Protein AF-A0A8J2L2I9-F1 (afdb_monomer_lite)

pLDDT: mean 80.07, std 13.27, range [41.03, 97.25]

Secondary structure (DSSP, 8-state):
-EESSSSSHHHHH-PEEHHHHHHHHHHHHHSPPPTTS-SEEEEEEEEEE-TT-TT--SPEEEEEEEE-TTT--HHHHHHIIIIIIT---GGGSPPP-PPP--HHHHHHHHHHHHHHHHHHHHHHHHH-S---TT--S-TTTS-SS-----PPPPPHHHHHHHHHHHT--HHHHHHHHHHHHHHHHHHHTTPPPPS-------PPP--

Radius of gyration: 22.29 Å; chains: 1; bounding box: 56×46×54 Å

Structure (mmCIF, N/CA/C/O backbone):
data_AF-A0A8J2L2I9-F1
#
_entry.id   AF-A0A8J2L2I9-F1
#
loop_
_atom_site.group_PDB
_atom_site.id
_atom_site.type_symbol
_atom_site.label_atom_id
_atom_site.label_alt_id
_atom_site.label_comp_id
_atom_site.label_asym_id
_atom_site.label_entity_id
_atom_site.label_seq_id
_atom_site.pdbx_PDB_ins_code
_atom_site.Cartn_x
_atom_site.Cartn_y
_atom_site.Cartn_z
_atom_site.occupancy
_atom_site.B_iso_or_equiv
_atom_site.auth_seq_id
_atom_site.auth_comp_id
_atom_site.auth_asym_id
_atom_site.auth_atom_id
_atom_site.pdbx_PDB_model_num
ATOM 1 N N . MET A 1 1 ? 0.367 6.852 22.523 1.00 44.09 1 MET A N 1
ATOM 2 C CA . MET A 1 1 ? -0.975 6.378 22.124 1.00 44.09 1 MET A CA 1
ATOM 3 C C . MET A 1 1 ? -1.897 7.588 22.110 1.00 44.09 1 MET A C 1
ATOM 5 O O . MET A 1 1 ? -1.803 8.380 23.037 1.00 44.09 1 MET A O 1
ATOM 9 N N . ARG A 1 2 ? -2.666 7.823 21.042 1.00 52.09 2 ARG A N 1
ATOM 10 C CA . ARG A 1 2 ? -3.669 8.901 21.009 1.00 52.09 2 ARG A CA 1
ATOM 11 C C . ARG A 1 2 ? -5.041 8.251 21.003 1.00 52.09 2 ARG A C 1
ATOM 13 O O . ARG A 1 2 ? -5.273 7.370 20.181 1.00 52.09 2 ARG A O 1
ATOM 20 N N . TYR A 1 3 ? -5.911 8.678 21.906 1.00 54.50 3 TYR A N 1
ATOM 21 C CA . TYR A 1 3 ? -7.307 8.266 21.906 1.00 54.50 3 TYR A CA 1
ATOM 22 C C . TYR A 1 3 ? -8.070 9.118 20.892 1.00 54.50 3 TYR A C 1
ATOM 24 O O . TYR A 1 3 ? -7.799 10.311 20.745 1.00 54.50 3 TYR A O 1
ATOM 32 N N . TYR A 1 4 ? -8.953 8.481 20.120 1.00 58.12 4 TYR A N 1
ATOM 33 C CA . TYR A 1 4 ? -9.814 9.195 19.175 1.00 58.12 4 TYR A CA 1
ATOM 34 C C . TYR A 1 4 ? -10.885 10.019 19.906 1.00 58.12 4 TYR A C 1
ATOM 36 O O . TYR A 1 4 ? -11.326 11.050 19.405 1.00 58.12 4 TYR A O 1
ATOM 44 N N . PHE A 1 5 ? -11.273 9.566 21.095 1.00 58.53 5 PHE A N 1
ATOM 45 C CA . PHE A 1 5 ? -12.283 10.186 21.939 1.00 58.53 5 PHE A CA 1
ATOM 46 C C . PHE A 1 5 ? -11.634 11.232 22.847 1.00 58.53 5 PHE A C 1
ATOM 48 O O . PHE A 1 5 ? -10.516 11.040 23.330 1.00 58.53 5 PHE A O 1
ATOM 55 N N . GLN A 1 6 ? -12.307 12.374 22.999 1.00 57.16 6 GLN A N 1
ATOM 56 C CA . GLN A 1 6 ? -11.810 13.521 23.765 1.00 57.16 6 GLN A CA 1
ATOM 57 C C . GLN A 1 6 ? -12.071 13.385 25.274 1.00 57.16 6 GLN A C 1
ATOM 59 O O . GLN A 1 6 ? -11.432 14.093 26.049 1.00 57.16 6 GLN A O 1
ATOM 64 N N . SER A 1 7 ? -12.949 12.466 25.686 1.00 57.00 7 SER A N 1
ATOM 65 C CA . SER A 1 7 ? -13.261 12.137 27.080 1.00 57.00 7 SER A CA 1
ATOM 66 C C . SER A 1 7 ? -13.130 10.625 27.325 1.00 57.00 7 SER A C 1
ATOM 68 O O . SER A 1 7 ? -13.290 9.820 26.405 1.00 57.00 7 SER A O 1
ATOM 70 N N . GLU A 1 8 ? -12.821 10.234 28.565 1.00 57.69 8 GLU A N 1
ATOM 71 C CA . GLU A 1 8 ? -12.783 8.822 28.984 1.00 57.69 8 GLU A CA 1
ATOM 72 C C . GLU A 1 8 ? -14.182 8.188 29.003 1.00 57.69 8 GLU A C 1
ATOM 74 O O . GLU A 1 8 ? -14.321 7.010 28.696 1.00 57.69 8 GLU A O 1
ATOM 79 N N . THR A 1 9 ? -15.230 8.972 29.268 1.00 57.75 9 THR A N 1
ATOM 80 C CA . THR A 1 9 ? -16.627 8.508 29.260 1.00 57.75 9 THR A CA 1
ATOM 81 C C . THR A 1 9 ? -17.131 8.153 27.860 1.00 57.75 9 THR A C 1
ATOM 83 O O . THR A 1 9 ? -17.830 7.158 27.697 1.00 57.75 9 THR A O 1
ATOM 86 N N . ASP A 1 10 ? -16.710 8.883 26.822 1.00 62.16 10 ASP A N 1
ATOM 87 C CA . ASP A 1 10 ? -17.066 8.555 25.433 1.00 62.16 10 ASP A CA 1
ATOM 88 C C . ASP A 1 10 ? -16.438 7.231 24.966 1.00 62.16 10 ASP A C 1
ATOM 90 O O . ASP A 1 10 ? -16.890 6.638 23.988 1.00 62.16 10 ASP A O 1
ATOM 94 N N . PHE A 1 11 ? -15.372 6.772 25.624 1.00 63.72 11 PHE A N 1
ATOM 95 C CA . PHE A 1 11 ? -14.595 5.612 25.198 1.00 63.72 11 PHE A CA 1
ATOM 96 C C . PHE A 1 11 ? -15.306 4.280 25.465 1.00 63.72 11 PHE A C 1
ATOM 98 O O . PHE A 1 11 ? -15.189 3.354 24.661 1.00 63.72 11 PHE A O 1
ATOM 105 N N . GLU A 1 12 ? -16.037 4.172 26.576 1.00 66.50 12 GLU A N 1
ATOM 106 C CA . GLU A 1 12 ? -16.699 2.925 26.978 1.00 66.50 12 GLU A CA 1
ATOM 107 C C . GLU A 1 12 ? -18.083 2.757 26.344 1.00 66.50 12 GLU A C 1
ATOM 109 O O . GLU A 1 12 ? -18.478 1.634 26.031 1.00 66.50 12 GLU A O 1
ATOM 114 N N . GLU A 1 13 ? -18.795 3.855 26.085 1.00 73.56 13 GLU A N 1
ATOM 115 C CA . GLU A 1 13 ? -20.187 3.803 25.622 1.00 73.56 13 GLU A CA 1
ATOM 116 C C . GLU A 1 13 ? -20.336 3.962 24.105 1.00 73.56 13 GLU A C 1
ATOM 118 O O . GLU A 1 13 ? -21.285 3.441 23.510 1.00 73.56 13 GLU A O 1
ATOM 123 N N . LYS A 1 14 ? -19.406 4.659 23.437 1.00 82.50 14 LYS A N 1
ATOM 124 C CA . LYS A 1 14 ? -19.571 4.959 22.015 1.00 82.50 14 LYS A CA 1
ATOM 125 C C . LYS A 1 14 ? -19.301 3.737 21.144 1.00 82.50 14 LYS A C 1
ATOM 127 O O . LYS A 1 14 ? -18.165 3.295 20.975 1.00 82.50 14 LYS A O 1
ATOM 132 N N . GLN A 1 15 ? -20.355 3.261 20.493 1.00 85.69 15 GLN A N 1
ATOM 133 C CA . GLN A 1 15 ? -20.241 2.283 19.420 1.00 85.69 15 GLN A CA 1
ATOM 134 C C . GLN A 1 15 ? -19.776 2.970 18.138 1.00 85.69 15 GLN A C 1
ATOM 136 O O . GLN A 1 15 ? -20.352 3.973 17.720 1.00 85.69 15 GLN A O 1
ATOM 141 N N . THR A 1 16 ? -18.731 2.426 17.514 1.00 87.38 16 THR A N 1
ATOM 142 C CA . THR A 1 16 ? -18.234 2.927 16.227 1.00 87.38 16 THR A CA 1
ATOM 143 C C . THR A 1 16 ? -18.766 2.052 15.103 1.00 87.38 16 THR A C 1
ATOM 145 O O . THR A 1 16 ? -18.517 0.844 15.076 1.00 87.38 16 THR A O 1
ATOM 148 N N . THR A 1 17 ? -19.475 2.657 14.153 1.00 89.25 17 THR A N 1
ATOM 149 C CA . THR A 1 17 ? -20.004 1.933 12.986 1.00 89.25 17 THR A CA 1
ATOM 150 C C . THR A 1 17 ? -18.956 1.792 11.878 1.00 89.25 17 THR A C 1
ATOM 152 O O . THR A 1 17 ? -17.931 2.477 11.857 1.00 89.25 17 THR A O 1
ATOM 155 N N . GLU A 1 18 ? -19.214 0.916 10.907 1.00 87.62 18 GLU A N 1
ATOM 156 C CA . GLU A 1 18 ? -18.358 0.760 9.723 1.00 87.62 18 GLU A CA 1
ATOM 157 C C . GLU A 1 18 ? -18.199 2.052 8.914 1.00 87.62 18 GLU A C 1
ATOM 159 O O . GLU A 1 18 ? -17.104 2.349 8.431 1.00 87.62 18 GLU A O 1
ATOM 164 N N . GLU A 1 19 ? -19.255 2.856 8.806 1.00 87.00 19 GLU A N 1
ATOM 165 C CA . GLU A 1 19 ? -19.196 4.116 8.068 1.00 87.00 19 GLU A CA 1
ATOM 166 C C . GLU A 1 19 ? -18.357 5.164 8.810 1.00 87.00 19 GLU A C 1
ATOM 168 O O . GLU A 1 19 ? -17.511 5.832 8.213 1.00 87.00 19 GLU A O 1
ATOM 173 N N . GLU A 1 20 ? -18.491 5.245 10.135 1.00 88.88 20 GLU A N 1
ATOM 174 C CA . GLU A 1 20 ? -17.630 6.098 10.955 1.00 88.88 20 GLU A CA 1
ATOM 175 C C . GLU A 1 20 ? -16.164 5.665 10.878 1.00 88.88 20 GLU A C 1
ATOM 177 O O . GLU A 1 20 ? -15.277 6.505 10.707 1.00 88.88 20 GLU A O 1
ATOM 182 N N . LEU A 1 21 ? -15.894 4.357 10.928 1.00 89.56 21 LEU A N 1
ATOM 183 C CA . LEU A 1 21 ? -14.545 3.821 10.779 1.00 89.56 21 LEU A CA 1
ATOM 184 C C . LEU A 1 21 ? -13.927 4.232 9.433 1.00 89.56 21 LEU A C 1
ATOM 186 O O . LEU A 1 21 ? -12.771 4.662 9.385 1.00 89.56 21 LEU A O 1
ATOM 190 N N . ARG A 1 22 ? -14.695 4.164 8.339 1.00 88.88 22 ARG A N 1
ATOM 191 C CA . ARG A 1 22 ? -14.257 4.619 7.008 1.00 88.88 22 ARG A CA 1
ATOM 192 C C . ARG A 1 22 ? -13.950 6.111 6.983 1.00 88.88 22 ARG A C 1
ATOM 194 O O . ARG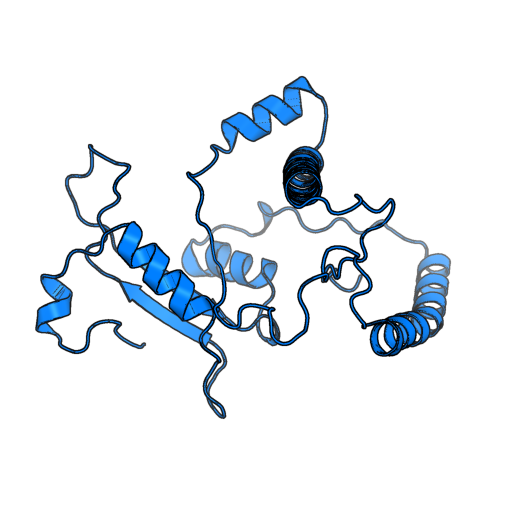 A 1 22 ? -12.935 6.517 6.412 1.00 88.88 22 ARG A O 1
ATOM 201 N N . GLN A 1 23 ? -14.764 6.934 7.641 1.00 88.69 23 GLN A N 1
ATOM 202 C CA . GLN A 1 23 ? -14.494 8.367 7.765 1.00 88.69 23 GLN A CA 1
ATOM 203 C C . GLN A 1 23 ? -13.223 8.647 8.575 1.00 88.69 23 GLN A C 1
ATOM 205 O O . GLN A 1 23 ? -12.434 9.517 8.193 1.00 88.69 23 GLN A O 1
ATOM 210 N N . ILE A 1 24 ? -12.985 7.900 9.658 1.00 90.19 24 ILE A N 1
ATOM 211 C CA . ILE A 1 24 ? -11.751 7.986 10.450 1.00 90.19 24 ILE A CA 1
ATOM 212 C C . ILE A 1 24 ? -10.546 7.640 9.576 1.00 90.19 24 ILE A C 1
ATOM 214 O O . ILE A 1 24 ? -9.595 8.418 9.512 1.00 90.19 24 ILE A O 1
ATOM 218 N N . LEU A 1 25 ? -10.602 6.522 8.850 1.00 90.25 25 LEU A N 1
ATOM 219 C CA . LEU A 1 25 ? -9.539 6.102 7.937 1.00 90.25 25 LEU A CA 1
ATOM 220 C C . LEU A 1 25 ? -9.269 7.151 6.854 1.00 90.25 25 LEU A C 1
ATOM 222 O O . LEU A 1 25 ? -8.111 7.484 6.610 1.00 90.25 25 LEU A O 1
ATOM 226 N N . LYS A 1 26 ? -10.319 7.731 6.257 1.00 87.75 26 LYS A N 1
ATOM 227 C CA . LYS A 1 26 ? -10.199 8.799 5.252 1.00 87.75 26 LYS A CA 1
ATOM 228 C C . LYS A 1 26 ? -9.496 10.036 5.821 1.00 87.75 26 LYS A C 1
ATOM 230 O O . LYS A 1 26 ? -8.578 10.563 5.195 1.00 87.75 26 LYS A O 1
ATOM 235 N N . LYS A 1 27 ? -9.874 10.470 7.030 1.00 88.44 27 LYS A N 1
ATOM 236 C CA . LYS A 1 27 ? -9.228 11.597 7.727 1.00 88.44 27 LYS A CA 1
ATOM 237 C C . LYS A 1 27 ? -7.767 11.295 8.066 1.00 88.44 27 LYS A C 1
ATOM 239 O O . LYS A 1 27 ? -6.906 12.151 7.878 1.00 88.44 27 LYS A O 1
ATOM 244 N N . LEU A 1 28 ? -7.477 10.086 8.550 1.00 88.88 28 LEU A N 1
ATOM 245 C CA . LEU A 1 28 ? -6.118 9.669 8.896 1.00 88.88 28 LEU A CA 1
ATOM 246 C C . LEU A 1 28 ? -5.217 9.573 7.668 1.00 88.88 28 LEU A C 1
ATOM 248 O O . LEU A 1 28 ? -4.086 10.037 7.732 1.00 88.88 28 LEU A O 1
ATOM 252 N N . ALA A 1 29 ? -5.700 9.023 6.554 1.00 85.69 29 ALA A N 1
ATOM 253 C CA . ALA A 1 29 ? -4.919 8.902 5.324 1.00 85.69 29 ALA A CA 1
ATOM 254 C C . ALA A 1 29 ? -4.409 10.266 4.824 1.00 85.69 29 ALA A C 1
ATOM 256 O O . ALA A 1 29 ? -3.252 10.373 4.425 1.00 85.69 29 ALA A O 1
ATOM 257 N N . TRP A 1 30 ? -5.237 11.311 4.930 1.00 84.25 30 TRP A N 1
ATOM 258 C CA . TRP A 1 30 ? -4.904 12.668 4.485 1.00 84.25 30 TRP A CA 1
ATOM 259 C C . TRP A 1 30 ? -4.057 13.484 5.474 1.00 84.25 30 TRP A C 1
ATOM 261 O O . TRP A 1 30 ? -3.318 14.389 5.095 1.00 84.25 30 TRP A O 1
ATOM 271 N N . LYS A 1 31 ? -4.168 13.204 6.772 1.00 86.69 31 LYS A N 1
ATOM 272 C CA . LYS A 1 31 ? -3.567 14.029 7.828 1.00 86.69 31 LYS A CA 1
ATOM 273 C C . LYS A 1 31 ? -2.040 13.969 7.796 1.00 86.69 31 LYS A C 1
ATOM 275 O O . LYS A 1 31 ? -1.485 12.944 8.152 1.00 86.69 31 LYS A O 1
ATOM 280 N N . ASN A 1 32 ? -1.317 15.044 7.515 1.00 87.94 32 ASN A N 1
ATOM 281 C CA . ASN A 1 32 ? 0.153 15.005 7.581 1.00 87.94 32 ASN A CA 1
ATOM 282 C C . ASN A 1 32 ? 0.693 14.619 8.972 1.00 87.94 32 ASN A C 1
ATOM 284 O O . ASN A 1 32 ? 0.096 14.938 10.007 1.00 87.94 32 ASN A O 1
ATOM 288 N N . PHE A 1 33 ? 1.843 13.939 9.003 1.00 88.62 33 PHE A N 1
ATOM 289 C CA . PHE A 1 33 ? 2.545 13.707 10.261 1.00 88.62 33 PHE A CA 1
ATOM 290 C C . PHE A 1 33 ? 3.063 15.045 10.809 1.00 88.62 33 PHE A C 1
ATOM 292 O O . PHE A 1 33 ? 3.629 15.836 10.051 1.00 88.62 33 PHE A O 1
ATOM 299 N N . PRO A 1 34 ? 2.866 15.332 12.107 1.00 88.44 34 PRO A N 1
ATOM 300 C CA . PRO A 1 34 ? 3.334 16.578 12.695 1.00 88.44 34 PRO A CA 1
ATOM 301 C C . PRO A 1 34 ? 4.864 16.685 12.605 1.00 88.44 34 PRO A C 1
ATOM 303 O O . PRO A 1 34 ? 5.557 15.690 12.848 1.00 88.44 34 PRO A O 1
ATOM 306 N N . PRO A 1 35 ? 5.409 17.879 12.305 1.00 88.25 35 PRO A N 1
ATOM 307 C CA . PRO A 1 35 ? 6.850 18.074 12.257 1.00 88.25 35 PRO A CA 1
ATOM 308 C C . PRO A 1 35 ? 7.472 17.785 13.629 1.00 88.25 35 PRO A C 1
ATOM 310 O O . PRO A 1 35 ? 6.847 18.008 14.668 1.00 88.25 35 PRO A O 1
ATOM 313 N N . LYS A 1 36 ? 8.722 17.304 13.631 1.00 89.88 36 LYS A N 1
ATOM 314 C CA . LYS A 1 36 ? 9.498 16.982 14.848 1.00 89.88 36 LYS A CA 1
ATOM 315 C C . LYS A 1 36 ? 8.881 15.888 15.735 1.00 89.88 36 LYS A C 1
ATOM 317 O O . LYS A 1 36 ? 9.181 15.815 16.924 1.00 89.88 36 LYS A O 1
ATOM 322 N N . ARG A 1 37 ? 8.026 15.026 15.182 1.00 89.19 37 ARG A N 1
ATOM 323 C CA . ARG A 1 37 ? 7.538 13.813 15.852 1.00 89.19 37 ARG A CA 1
ATOM 324 C C . ARG A 1 37 ? 7.834 12.586 15.010 1.00 89.19 37 ARG A C 1
ATOM 326 O O . ARG A 1 37 ? 8.023 12.685 13.800 1.00 89.19 37 ARG A O 1
ATOM 333 N N . SER A 1 38 ? 7.864 11.428 15.660 1.00 89.62 38 SER A N 1
ATOM 334 C CA . SER A 1 38 ? 8.023 10.160 14.960 1.00 89.62 38 SER A CA 1
ATOM 335 C C . SER A 1 38 ? 6.874 9.968 13.959 1.00 89.62 38 SER A C 1
ATOM 337 O O . SER A 1 38 ? 5.718 10.213 14.315 1.00 89.62 38 SER A O 1
ATOM 339 N N . PRO A 1 39 ? 7.161 9.553 12.713 1.00 91.75 39 PRO A N 1
ATOM 340 C CA . PRO A 1 39 ? 6.178 9.520 11.636 1.00 91.75 39 PRO A CA 1
ATOM 341 C C . PRO A 1 39 ? 5.357 8.218 11.676 1.00 91.75 39 PRO A C 1
ATOM 343 O O . PRO A 1 39 ? 5.276 7.468 10.701 1.00 91.75 39 PRO A O 1
ATOM 346 N N . TRP A 1 40 ? 4.794 7.927 12.850 1.00 91.38 40 TRP A N 1
ATOM 347 C CA . TRP A 1 40 ? 3.936 6.779 13.108 1.00 91.38 40 TRP A CA 1
ATOM 348 C C . TRP A 1 40 ? 2.905 7.089 14.195 1.00 91.38 40 TRP A C 1
ATOM 350 O O . TRP A 1 40 ? 3.167 7.860 15.117 1.00 91.38 40 TRP A O 1
ATOM 360 N N . GLU A 1 41 ? 1.714 6.502 14.090 1.00 91.62 41 GLU A N 1
ATOM 361 C CA . GLU A 1 41 ? 0.668 6.603 15.109 1.00 91.62 41 GLU A CA 1
ATOM 362 C C . GLU A 1 41 ? -0.150 5.303 15.211 1.00 91.62 41 GLU A C 1
ATOM 364 O O . GLU A 1 41 ? -0.382 4.611 14.218 1.00 91.62 41 GLU A O 1
ATOM 369 N N . PHE A 1 42 ? -0.579 4.983 16.436 1.00 90.44 42 PHE A N 1
ATOM 370 C CA . PHE A 1 42 ? -1.580 3.953 16.720 1.00 90.44 42 PHE A CA 1
ATOM 371 C C . PHE A 1 42 ? -2.860 4.634 17.177 1.00 90.44 42 PHE A C 1
ATOM 373 O O . PHE A 1 42 ? -2.820 5.468 18.091 1.00 90.44 42 PHE A O 1
ATOM 380 N N . LEU A 1 43 ? -3.971 4.243 16.563 1.00 90.62 43 LEU A N 1
ATOM 381 C CA . LEU A 1 43 ? -5.309 4.608 16.990 1.00 90.62 43 LEU A CA 1
ATOM 382 C C . LEU A 1 43 ? -6.041 3.339 17.412 1.00 90.62 43 LEU A C 1
ATOM 384 O O . LEU A 1 43 ? -6.178 2.408 16.621 1.00 90.62 43 LEU A O 1
ATOM 388 N N . TYR A 1 44 ? -6.495 3.311 18.657 1.00 89.75 44 TYR A N 1
ATOM 389 C CA . TYR A 1 44 ? -7.323 2.235 19.180 1.00 89.75 44 TYR A CA 1
ATOM 390 C C . TYR A 1 44 ? -8.774 2.707 19.234 1.00 89.75 44 TYR A C 1
ATOM 392 O O . TYR A 1 44 ? -9.057 3.783 19.766 1.00 89.75 44 TYR A O 1
ATOM 400 N N . ILE A 1 45 ? -9.664 1.912 18.652 1.00 89.62 45 ILE A N 1
ATOM 401 C CA . ILE A 1 45 ? -11.100 2.152 18.583 1.00 89.62 45 ILE A CA 1
ATOM 402 C C . ILE A 1 45 ? -11.777 0.948 19.254 1.00 89.62 45 ILE A C 1
ATOM 404 O O . ILE A 1 45 ? -11.790 -0.135 18.662 1.00 89.62 45 ILE A O 1
ATOM 408 N N . PRO A 1 46 ? -12.281 1.086 20.489 1.00 87.88 46 PRO A N 1
ATOM 409 C CA . PRO A 1 46 ? -13.107 0.062 21.112 1.00 87.88 46 PRO A CA 1
ATOM 410 C C . PRO A 1 46 ? -14.491 0.016 20.448 1.00 87.88 46 PRO A C 1
ATOM 412 O O . PRO A 1 46 ? -14.859 0.903 19.678 1.00 87.88 46 PRO A O 1
ATOM 415 N N . ASN A 1 47 ? -15.271 -1.009 20.783 1.00 87.69 47 ASN A N 1
ATOM 416 C CA . ASN A 1 47 ? -16.711 -1.043 20.520 1.00 87.69 47 ASN A CA 1
ATOM 417 C C . ASN A 1 47 ? -17.125 -0.870 19.049 1.00 87.69 47 ASN A C 1
ATOM 419 O O . ASN A 1 47 ? -18.144 -0.261 18.727 1.00 87.69 47 ASN A O 1
ATOM 423 N N . TYR A 1 48 ? -16.333 -1.426 18.138 1.00 88.88 48 TYR A N 1
ATOM 424 C CA . TYR A 1 48 ? -16.645 -1.500 16.720 1.00 88.88 48 TYR A CA 1
ATOM 425 C C . TYR A 1 48 ? -17.743 -2.528 16.438 1.00 88.88 48 TYR A C 1
ATOM 427 O O . TYR A 1 48 ? -17.628 -3.700 16.816 1.00 88.88 48 TYR A O 1
ATOM 435 N N . VAL A 1 49 ? -18.760 -2.088 15.698 1.00 86.56 49 VAL A N 1
ATOM 436 C CA . VAL A 1 49 ? -19.878 -2.912 15.230 1.00 86.56 49 VAL A CA 1
ATOM 437 C C . VAL A 1 49 ? -19.844 -2.955 13.703 1.00 86.56 49 VAL A C 1
ATOM 439 O O . VAL A 1 49 ? -19.961 -1.928 13.029 1.00 86.56 49 VAL A O 1
ATOM 442 N N . SER A 1 50 ? -19.652 -4.150 13.138 1.00 81.62 50 SER A N 1
ATOM 443 C CA . SER A 1 50 ? -19.661 -4.330 11.684 1.00 81.62 50 SER A CA 1
ATOM 444 C C . SER A 1 50 ? -21.088 -4.454 11.168 1.00 81.62 50 SER A C 1
ATOM 446 O O . SER A 1 50 ? -21.871 -5.237 11.692 1.00 81.62 50 SER A O 1
ATOM 448 N N . SER A 1 51 ? -21.392 -3.745 10.079 1.00 74.44 51 SER A N 1
ATOM 449 C CA . SER A 1 51 ? -22.700 -3.816 9.417 1.00 74.44 51 SER A CA 1
ATOM 450 C C . SER A 1 51 ? -22.972 -5.156 8.717 1.00 74.44 51 SER A C 1
ATOM 452 O O . SER A 1 51 ? -24.108 -5.454 8.370 1.00 74.44 51 SER A O 1
ATOM 454 N N . SER A 1 52 ? -21.924 -5.952 8.485 1.00 68.00 52 SER A N 1
ATOM 455 C CA . SER A 1 52 ? -21.967 -7.164 7.654 1.00 68.00 52 SER A CA 1
ATOM 456 C C . SER A 1 52 ? -22.092 -8.479 8.426 1.00 68.00 52 SER A C 1
ATOM 458 O O . SER A 1 52 ? -22.267 -9.525 7.809 1.00 68.00 52 SER A O 1
ATOM 460 N N . ASP A 1 53 ? -21.998 -8.434 9.755 1.00 67.62 53 ASP A N 1
ATOM 461 C CA . ASP A 1 53 ? -22.042 -9.607 10.629 1.00 67.62 53 ASP A CA 1
ATOM 462 C C . ASP A 1 53 ? -23.277 -9.513 11.540 1.00 67.62 53 ASP A C 1
ATOM 464 O O . ASP A 1 53 ? -23.181 -9.124 12.703 1.00 67.62 53 ASP A O 1
ATOM 468 N N . GLU A 1 54 ? -24.450 -9.894 11.022 1.00 58.69 54 GLU A N 1
ATOM 469 C CA . GLU A 1 54 ? -25.703 -9.972 11.804 1.00 58.69 54 GLU A CA 1
ATOM 470 C C . GLU A 1 54 ? -25.602 -10.953 12.993 1.00 58.69 54 GLU A C 1
ATOM 472 O O . GLU A 1 54 ? -26.390 -10.902 13.932 1.00 58.69 54 GLU A O 1
ATOM 477 N N . SER A 1 55 ? -24.597 -11.829 12.983 1.00 58.06 55 SER A N 1
ATOM 478 C CA . SER A 1 55 ? -24.346 -12.867 13.984 1.00 58.06 55 SER A CA 1
ATOM 479 C C . SER A 1 55 ? -23.431 -12.455 15.151 1.00 58.06 55 SER A C 1
ATOM 481 O O . SER A 1 55 ? -23.027 -13.320 15.931 1.00 58.06 55 SER A O 1
ATOM 483 N N . GLN A 1 56 ? -23.047 -11.179 15.298 1.00 59.75 56 GLN A N 1
ATOM 484 C CA . GLN A 1 56 ? -22.103 -10.775 16.354 1.00 59.75 56 GLN A CA 1
ATOM 485 C C . GLN A 1 56 ? -22.763 -10.313 17.651 1.00 59.75 56 GLN A C 1
ATOM 487 O O . GLN A 1 56 ? -23.306 -9.222 17.750 1.00 59.75 56 GLN A O 1
ATOM 492 N N . VAL A 1 57 ? -22.617 -11.159 18.676 1.00 63.03 57 VAL A N 1
ATOM 493 C CA . VAL A 1 57 ? -23.071 -10.934 20.059 1.00 63.03 57 VAL A CA 1
ATOM 494 C C . VAL A 1 57 ? -22.178 -9.937 20.815 1.00 63.03 57 VAL A C 1
ATOM 496 O O . VAL A 1 57 ? -22.627 -9.341 21.790 1.00 63.03 57 VAL A O 1
ATOM 499 N N . TYR A 1 58 ? -20.929 -9.726 20.376 1.00 73.44 58 TYR A N 1
ATOM 500 C CA . TYR A 1 58 ? -19.953 -8.911 21.106 1.00 73.44 58 TYR A CA 1
ATOM 501 C C . TYR A 1 58 ? -19.287 -7.836 20.237 1.00 73.44 58 TYR A C 1
ATOM 503 O O . TYR A 1 58 ? -18.886 -8.133 19.105 1.00 73.44 58 TYR A O 1
ATOM 511 N N . PRO A 1 59 ? -19.106 -6.613 20.775 1.00 80.00 59 PRO A N 1
ATOM 512 C CA . PRO A 1 59 ? -18.333 -5.568 20.122 1.00 80.00 59 PRO A CA 1
ATOM 513 C C . PRO A 1 59 ? -16.882 -6.003 19.896 1.00 80.00 59 PRO A C 1
ATOM 515 O O . PRO A 1 59 ? -16.280 -6.688 20.724 1.00 80.00 59 PRO A O 1
ATOM 518 N N . LYS A 1 60 ? -16.292 -5.566 18.782 1.00 87.31 60 LYS A N 1
ATOM 519 C CA . LYS A 1 60 ? -14.871 -5.784 18.484 1.00 87.31 60 LYS A CA 1
ATOM 520 C C . LYS A 1 60 ? -14.061 -4.531 18.772 1.00 87.31 60 LYS A C 1
ATOM 522 O O . LYS A 1 60 ? -14.581 -3.425 18.733 1.00 87.31 60 LYS A O 1
ATOM 527 N N . SER A 1 61 ? -12.759 -4.689 18.960 1.00 88.69 61 SER A N 1
ATOM 528 C CA . SER A 1 61 ? -11.833 -3.556 18.960 1.00 88.69 61 SER A CA 1
ATOM 529 C C . SER A 1 61 ? -11.075 -3.491 17.641 1.00 88.69 61 SER A C 1
ATOM 531 O O . SER A 1 61 ? -10.679 -4.516 17.084 1.00 88.69 61 SER A O 1
ATOM 533 N N . VAL A 1 62 ? -10.849 -2.279 17.144 1.00 89.62 62 VAL A N 1
ATOM 534 C CA . VAL A 1 62 ? -10.080 -2.010 15.930 1.00 89.62 62 VAL A CA 1
ATOM 535 C C . VAL A 1 62 ? -8.818 -1.245 16.300 1.00 89.62 62 VAL A C 1
ATOM 537 O O . VAL A 1 62 ? -8.863 -0.199 16.944 1.00 89.62 62 VAL A O 1
ATOM 540 N N . LEU A 1 63 ? -7.675 -1.760 15.852 1.00 89.69 63 LEU A N 1
ATOM 541 C CA . LEU A 1 63 ? -6.397 -1.071 15.941 1.00 89.69 63 LEU A CA 1
ATOM 542 C C . LEU A 1 63 ? -6.003 -0.587 14.546 1.00 89.69 63 LEU A C 1
ATOM 544 O O . LEU A 1 63 ? -5.742 -1.389 13.652 1.00 89.69 63 LEU A O 1
ATOM 548 N N . ILE A 1 64 ? -5.944 0.729 14.365 1.00 91.00 64 ILE A N 1
ATOM 549 C CA . ILE A 1 64 ? -5.426 1.342 13.145 1.00 91.00 64 ILE A CA 1
ATOM 550 C C . ILE A 1 64 ? -3.972 1.702 13.390 1.00 91.00 64 ILE A C 1
ATOM 552 O O . ILE A 1 64 ? -3.642 2.503 14.270 1.00 91.00 64 ILE A O 1
ATOM 556 N N . PHE A 1 65 ? -3.105 1.125 12.570 1.00 89.25 65 PHE A N 1
ATOM 557 C CA . PHE A 1 65 ? -1.695 1.449 12.558 1.00 89.25 65 PHE A CA 1
ATOM 558 C C . PHE A 1 65 ? -1.354 2.256 11.318 1.00 89.25 65 PHE A C 1
ATOM 560 O O . PHE A 1 65 ? -1.665 1.859 10.194 1.00 89.25 65 PHE A O 1
ATOM 567 N N . ARG A 1 66 ? -0.703 3.395 11.532 1.00 90.88 66 ARG A N 1
ATOM 568 C CA . ARG A 1 66 ? -0.313 4.299 10.464 1.00 90.88 66 ARG A CA 1
ATOM 569 C C . ARG A 1 66 ? 1.174 4.595 10.555 1.00 90.88 66 ARG A C 1
ATOM 571 O O . ARG A 1 66 ? 1.643 5.131 11.554 1.00 90.88 66 ARG A O 1
ATOM 578 N N . LEU A 1 67 ? 1.894 4.288 9.485 1.00 90.06 67 LEU A N 1
ATOM 579 C CA . LEU A 1 67 ? 3.334 4.483 9.352 1.00 90.06 67 LEU A CA 1
ATOM 580 C C . LEU A 1 67 ? 3.642 5.261 8.083 1.00 90.06 67 LEU A C 1
ATOM 582 O O . LEU A 1 67 ? 3.062 4.998 7.031 1.00 90.06 67 LEU A O 1
ATOM 586 N N . HIS A 1 68 ? 4.607 6.168 8.157 1.00 88.31 68 HIS A N 1
ATOM 587 C CA . HIS A 1 68 ? 5.205 6.731 6.959 1.00 88.31 68 HIS A CA 1
ATOM 588 C C . HIS A 1 68 ? 6.075 5.682 6.254 1.00 88.31 68 HIS A C 1
ATOM 590 O O . HIS A 1 68 ? 6.948 5.075 6.875 1.00 88.31 68 HIS A O 1
ATOM 596 N N . HIS A 1 69 ? 5.879 5.502 4.944 1.00 81.75 69 HIS A N 1
ATOM 597 C CA . HIS A 1 69 ? 6.563 4.473 4.146 1.00 81.75 69 HIS A CA 1
ATOM 598 C C . HIS A 1 69 ? 8.099 4.620 4.149 1.00 81.75 69 HIS A C 1
ATOM 600 O O . HIS A 1 69 ? 8.824 3.647 3.976 1.00 81.75 69 HIS A O 1
ATOM 606 N N . GLY A 1 70 ? 8.622 5.826 4.398 1.00 81.19 70 GLY A N 1
ATOM 607 C CA . GLY A 1 70 ? 10.066 6.040 4.579 1.00 81.19 70 GLY A CA 1
ATOM 608 C C . GLY A 1 70 ? 10.667 5.332 5.805 1.00 81.19 70 GLY A C 1
ATOM 609 O O . GLY A 1 70 ? 11.881 5.193 5.877 1.00 81.19 70 GLY A O 1
ATOM 610 N N . PHE A 1 71 ? 9.844 4.889 6.762 1.00 81.19 71 PHE A N 1
ATOM 611 C CA . PHE A 1 71 ? 10.295 4.188 7.968 1.00 81.19 71 PHE A CA 1
ATOM 612 C C . PHE A 1 71 ? 10.192 2.663 7.845 1.00 81.19 71 PHE A C 1
ATOM 614 O O . PHE A 1 71 ? 10.985 1.936 8.437 1.00 81.19 71 PHE A O 1
ATOM 621 N N . CYS A 1 72 ? 9.194 2.170 7.112 1.00 80.25 72 CYS A N 1
ATOM 622 C CA . CYS A 1 72 ? 8.888 0.750 7.037 1.00 80.25 72 CYS A CA 1
ATOM 623 C C . CYS A 1 72 ? 8.230 0.430 5.694 1.00 80.25 72 CYS A C 1
ATOM 625 O O . CYS A 1 72 ? 7.271 1.099 5.304 1.00 80.25 72 CYS A O 1
ATOM 627 N N . ASP A 1 73 ? 8.724 -0.600 5.008 1.00 82.00 73 ASP A N 1
ATOM 628 C CA . ASP A 1 73 ? 8.044 -1.158 3.843 1.00 82.00 73 ASP A CA 1
ATOM 629 C C . ASP A 1 73 ? 6.914 -2.116 4.279 1.00 82.00 73 ASP A C 1
ATOM 631 O O . ASP A 1 73 ? 6.840 -2.565 5.430 1.00 82.00 73 ASP A O 1
ATOM 635 N N . GLY A 1 74 ? 6.019 -2.464 3.352 1.00 80.06 74 GLY A N 1
ATOM 636 C CA . GLY A 1 74 ? 4.921 -3.391 3.643 1.00 80.06 74 GLY A CA 1
ATOM 637 C C . GLY A 1 74 ? 5.383 -4.787 4.090 1.00 80.06 74 GLY A C 1
ATOM 638 O O . GLY A 1 74 ? 4.695 -5.437 4.877 1.00 80.06 74 GLY A O 1
ATOM 639 N N . PHE A 1 75 ? 6.560 -5.245 3.650 1.00 82.69 75 PHE A N 1
ATOM 640 C CA . PHE A 1 75 ? 7.112 -6.551 4.017 1.00 82.69 75 PHE A CA 1
ATOM 641 C C . PHE A 1 75 ? 7.617 -6.576 5.465 1.00 82.69 75 PHE A C 1
ATOM 643 O O . PHE A 1 75 ? 7.427 -7.562 6.174 1.00 82.69 75 PHE A O 1
ATOM 650 N N . LYS A 1 76 ? 8.223 -5.490 5.941 1.00 83.31 76 LYS A N 1
ATOM 651 C CA . LYS A 1 76 ? 8.674 -5.306 7.320 1.00 83.31 76 LYS A CA 1
ATOM 652 C C . LYS A 1 76 ? 7.492 -5.148 8.270 1.00 83.31 76 LYS A C 1
ATOM 654 O O . LYS A 1 76 ? 7.536 -5.716 9.358 1.00 83.31 76 LYS A O 1
ATOM 659 N N . ILE A 1 77 ? 6.418 -4.471 7.851 1.00 86.38 77 ILE A N 1
ATOM 660 C CA . ILE A 1 77 ? 5.155 -4.447 8.609 1.00 86.38 77 ILE A CA 1
ATOM 661 C C . ILE A 1 77 ? 4.584 -5.862 8.718 1.00 86.38 77 ILE A C 1
ATOM 663 O O . ILE A 1 77 ? 4.237 -6.300 9.813 1.00 86.38 77 ILE A O 1
ATOM 667 N N . LEU A 1 78 ? 4.533 -6.607 7.610 1.00 85.88 78 LEU A N 1
ATOM 668 C CA . LEU A 1 78 ? 4.085 -7.998 7.630 1.00 85.88 78 LEU A CA 1
ATOM 669 C C . LEU A 1 78 ? 4.960 -8.854 8.553 1.00 85.88 78 LEU A C 1
ATOM 671 O O . LEU A 1 78 ? 4.435 -9.637 9.336 1.00 85.88 78 LEU A O 1
ATOM 675 N N . HIS A 1 79 ? 6.279 -8.668 8.505 1.00 86.31 79 HIS A N 1
ATOM 676 C CA . HIS A 1 79 ? 7.218 -9.354 9.385 1.00 86.31 79 HIS A CA 1
ATOM 677 C C . HIS A 1 79 ? 6.949 -9.054 10.862 1.00 86.31 79 HIS A C 1
ATOM 679 O O . HIS A 1 79 ? 6.896 -9.982 11.664 1.00 86.31 79 HIS A O 1
ATOM 685 N N . LEU A 1 80 ? 6.751 -7.783 11.222 1.00 87.00 80 LEU A N 1
ATOM 686 C CA . LEU A 1 80 ? 6.386 -7.370 12.578 1.00 87.00 80 LEU A CA 1
ATOM 687 C C . LEU A 1 80 ? 5.100 -8.074 13.036 1.00 87.00 80 LEU A C 1
ATOM 689 O O . LEU A 1 80 ? 5.069 -8.679 14.103 1.00 87.00 80 LEU A O 1
ATOM 693 N N . LEU A 1 81 ? 4.054 -8.048 12.209 1.00 88.69 81 LEU A N 1
ATOM 694 C CA . LEU A 1 81 ? 2.762 -8.641 12.550 1.00 88.69 81 LEU A CA 1
ATOM 695 C C . LEU A 1 81 ? 2.819 -10.169 12.633 1.00 88.69 81 LEU A C 1
ATOM 697 O O . LEU A 1 81 ? 2.242 -10.763 13.537 1.00 88.69 81 LEU A O 1
ATOM 701 N N . MET A 1 82 ? 3.489 -10.838 11.701 1.00 88.88 82 MET A N 1
ATOM 702 C CA . MET A 1 82 ? 3.539 -12.298 11.695 1.00 88.88 82 MET A CA 1
ATOM 703 C C . MET A 1 82 ? 4.454 -12.822 12.790 1.00 88.88 82 MET A C 1
ATOM 705 O O . MET A 1 82 ? 4.021 -13.637 13.597 1.00 88.88 82 MET A O 1
ATOM 709 N N . LYS A 1 83 ? 5.694 -12.336 12.842 1.00 88.44 83 LYS A N 1
ATOM 710 C CA . LYS A 1 83 ? 6.716 -12.892 13.723 1.00 88.44 83 LYS A CA 1
ATOM 711 C C . LYS A 1 83 ? 6.593 -12.384 15.154 1.00 88.44 83 LYS A C 1
ATOM 713 O O . LYS A 1 83 ? 6.579 -13.195 16.070 1.00 88.44 83 LYS A O 1
ATOM 718 N N . GLU A 1 84 ? 6.513 -11.068 15.342 1.00 88.38 84 GLU A N 1
ATOM 719 C CA . GLU A 1 84 ? 6.607 -10.465 16.679 1.00 88.38 84 GLU A CA 1
ATOM 720 C C . GLU A 1 84 ? 5.248 -10.440 17.391 1.00 88.38 84 GLU A C 1
ATOM 722 O O . GLU A 1 84 ? 5.187 -10.648 18.596 1.00 88.38 84 GLU A O 1
ATOM 727 N N . VAL A 1 85 ? 4.148 -10.230 16.654 1.00 87.00 85 VAL A N 1
ATOM 728 C CA . VAL A 1 85 ? 2.797 -10.197 17.249 1.00 87.00 85 VAL A CA 1
ATOM 729 C C . VAL A 1 85 ? 2.163 -11.587 17.314 1.00 87.00 85 VAL A C 1
ATOM 731 O O . VAL A 1 85 ? 1.575 -11.937 18.331 1.00 87.00 85 VAL A O 1
ATOM 734 N N . ASN A 1 86 ? 2.272 -12.387 16.248 1.00 87.19 86 ASN A N 1
ATOM 735 C CA . ASN A 1 86 ? 1.577 -13.678 16.157 1.00 87.19 86 ASN A CA 1
ATOM 736 C C . ASN A 1 86 ? 2.484 -14.906 16.360 1.00 87.19 86 ASN A C 1
ATOM 738 O O . ASN A 1 86 ? 1.984 -16.029 16.334 1.00 87.19 86 ASN A O 1
ATOM 742 N N . GLY A 1 87 ? 3.804 -14.739 16.512 1.00 89.31 87 GLY A N 1
ATOM 743 C CA . GLY A 1 87 ? 4.744 -15.862 16.645 1.00 89.31 87 GLY A CA 1
ATOM 744 C C . GLY A 1 87 ? 4.843 -16.763 15.404 1.00 89.31 87 GLY A C 1
ATOM 745 O O . GLY A 1 87 ? 5.401 -17.858 15.466 1.00 89.31 87 GLY A O 1
ATOM 746 N N . ILE A 1 88 ? 4.301 -16.333 14.262 1.00 89.69 88 ILE A N 1
ATOM 747 C CA . ILE A 1 88 ? 4.291 -17.099 13.017 1.00 89.69 88 ILE A CA 1
ATOM 748 C C . ILE A 1 88 ? 5.643 -16.942 12.326 1.00 89.69 88 ILE A C 1
ATOM 750 O O . ILE A 1 88 ? 6.111 -15.835 12.050 1.00 89.69 88 ILE A O 1
ATOM 754 N N . SER A 1 89 ? 6.259 -18.075 11.989 1.00 86.88 89 SER A N 1
ATOM 755 C CA . SER A 1 89 ? 7.522 -18.083 11.256 1.00 86.88 89 SER A CA 1
ATOM 756 C C . SER A 1 89 ? 7.392 -17.410 9.887 1.00 86.88 89 SER A C 1
ATOM 758 O O . SER A 1 89 ? 6.478 -17.679 9.108 1.00 86.88 89 SER A O 1
ATOM 760 N N . MET A 1 90 ? 8.389 -16.602 9.534 1.00 82.38 90 MET A N 1
ATOM 761 C CA . MET A 1 90 ? 8.484 -15.969 8.216 1.00 82.38 90 MET A CA 1
ATOM 762 C C . MET A 1 90 ? 8.759 -16.952 7.076 1.00 82.38 90 MET A C 1
ATOM 764 O O . MET A 1 90 ? 8.742 -16.552 5.916 1.00 82.38 90 MET A O 1
ATOM 768 N N . ASN A 1 91 ? 8.988 -18.232 7.378 1.00 83.44 91 ASN A N 1
ATOM 769 C CA . ASN A 1 91 ? 9.166 -19.273 6.366 1.00 83.44 91 ASN A CA 1
ATOM 770 C C . ASN A 1 91 ? 7.900 -19.492 5.519 1.00 83.44 91 ASN A C 1
ATOM 772 O O . ASN A 1 91 ? 8.003 -19.949 4.385 1.00 83.44 91 ASN A O 1
ATOM 776 N N . TYR A 1 92 ? 6.720 -19.130 6.039 1.00 77.56 92 TYR A N 1
ATOM 777 C CA . TYR A 1 92 ? 5.459 -19.183 5.291 1.00 77.56 92 TYR A CA 1
ATOM 778 C C . TYR A 1 92 ? 5.294 -18.029 4.295 1.00 77.56 92 TYR A C 1
ATOM 780 O O . TYR A 1 92 ? 4.466 -18.108 3.387 1.00 77.56 92 TYR A O 1
ATOM 788 N N . VAL A 1 93 ? 6.074 -16.955 4.443 1.00 78.69 93 VAL A N 1
ATOM 789 C CA . VAL A 1 93 ? 6.035 -15.815 3.528 1.00 78.69 93 VAL A CA 1
ATOM 790 C C . VAL A 1 93 ? 7.001 -16.086 2.386 1.00 78.69 93 VAL A C 1
ATOM 792 O O . VAL A 1 93 ? 8.212 -16.193 2.585 1.00 78.69 93 VAL A O 1
ATOM 795 N N . GLN A 1 94 ? 6.468 -16.180 1.168 1.00 75.31 94 GLN A N 1
ATOM 796 C CA . GLN A 1 94 ? 7.303 -16.310 -0.018 1.00 75.31 94 GLN A CA 1
ATOM 797 C C . GLN A 1 94 ? 8.224 -15.095 -0.128 1.00 75.31 94 GLN A C 1
ATOM 799 O O . GLN A 1 94 ? 7.774 -13.956 -0.253 1.00 75.31 94 GLN A O 1
ATOM 804 N N . ARG A 1 95 ? 9.531 -15.347 -0.076 1.00 73.75 95 ARG A N 1
ATOM 805 C CA . ARG A 1 95 ? 10.531 -14.317 -0.346 1.00 73.75 95 ARG A CA 1
ATOM 806 C C . ARG A 1 95 ? 10.565 -14.028 -1.846 1.00 73.75 95 ARG A C 1
ATOM 808 O O . ARG A 1 95 ? 10.358 -14.956 -2.637 1.00 73.75 95 ARG A O 1
ATOM 815 N N . PRO A 1 96 ? 10.858 -12.780 -2.250 1.00 68.62 96 PRO A N 1
ATOM 816 C CA . PRO A 1 96 ? 11.128 -12.490 -3.648 1.00 68.62 96 PRO A CA 1
ATOM 817 C C . PRO A 1 96 ? 12.258 -13.405 -4.129 1.00 68.62 96 PRO A C 1
ATOM 819 O O . PRO A 1 96 ? 13.348 -13.429 -3.558 1.00 68.62 96 PRO A O 1
ATOM 822 N N . LYS A 1 97 ? 11.971 -14.212 -5.153 1.00 73.56 97 LYS A N 1
ATOM 823 C CA . LYS A 1 97 ? 12.979 -15.047 -5.802 1.00 73.56 97 LYS A CA 1
ATOM 824 C C . LYS A 1 97 ? 13.729 -14.168 -6.786 1.00 73.56 97 LYS A C 1
ATOM 826 O O . LYS A 1 97 ? 13.200 -13.816 -7.838 1.00 73.56 97 LYS A O 1
ATOM 831 N N . PHE A 1 98 ? 14.954 -13.804 -6.441 1.00 76.50 98 PHE A N 1
ATOM 832 C CA . PHE A 1 98 ? 15.846 -13.169 -7.396 1.00 76.50 98 PHE A CA 1
ATOM 833 C C . PHE A 1 98 ? 16.433 -14.247 -8.300 1.00 76.50 98 PHE A C 1
ATOM 835 O O . PHE A 1 98 ? 16.841 -15.306 -7.829 1.00 76.50 98 PHE A O 1
ATOM 842 N N . ALA A 1 99 ? 16.451 -13.990 -9.606 1.00 78.75 99 ALA A N 1
ATOM 843 C CA . ALA A 1 99 ? 17.135 -14.877 -10.534 1.00 78.75 99 ALA A CA 1
ATOM 844 C C . ALA A 1 99 ? 18.616 -14.961 -10.141 1.00 78.75 99 ALA A C 1
ATOM 846 O O . ALA A 1 99 ? 19.270 -13.926 -9.974 1.00 78.75 99 ALA A O 1
ATOM 847 N N . GLU A 1 100 ? 19.147 -16.175 -10.009 1.00 82.12 100 GLU A N 1
ATOM 848 C CA . GLU A 1 100 ? 20.577 -16.367 -9.808 1.00 82.12 100 GLU A CA 1
ATOM 849 C C . GLU A 1 100 ? 21.323 -15.879 -11.053 1.00 82.12 100 GLU A C 1
ATOM 851 O O . GLU A 1 100 ? 21.022 -16.251 -12.190 1.00 82.12 100 GLU A O 1
ATOM 856 N N . ARG A 1 101 ? 22.273 -14.966 -10.847 1.00 82.81 101 ARG A N 1
ATOM 857 C CA . ARG A 1 101 ? 23.032 -14.327 -11.925 1.00 82.81 101 ARG A CA 1
ATOM 858 C C . ARG A 1 101 ? 24.510 -14.621 -11.745 1.00 82.81 101 ARG A C 1
ATOM 860 O O . ARG A 1 101 ? 25.040 -14.480 -10.644 1.00 82.81 101 ARG A O 1
ATOM 867 N N . ASN A 1 102 ? 25.172 -14.954 -12.851 1.00 91.38 102 ASN A N 1
ATOM 868 C CA . ASN A 1 102 ? 26.626 -15.077 -12.901 1.00 91.38 102 ASN A CA 1
ATOM 869 C C . ASN A 1 102 ? 27.298 -13.748 -12.489 1.00 91.38 102 ASN A C 1
ATOM 871 O O . ASN A 1 102 ? 26.726 -12.676 -12.708 1.00 91.38 102 ASN A O 1
ATOM 875 N N . THR A 1 103 ? 28.507 -13.800 -11.930 1.00 90.94 103 THR A N 1
ATOM 876 C CA . THR A 1 103 ? 29.287 -12.632 -11.476 1.00 90.94 103 THR A CA 1
ATOM 877 C C . THR A 1 103 ? 29.438 -11.573 -12.563 1.00 90.94 103 THR A C 1
ATOM 879 O O . THR A 1 103 ? 29.211 -10.397 -12.293 1.00 90.94 103 THR A O 1
ATOM 882 N N . PHE A 1 104 ? 29.691 -11.978 -13.811 1.00 92.56 104 PHE A N 1
ATOM 883 C CA . PHE A 1 104 ? 29.749 -11.048 -14.944 1.00 92.56 104 PHE A CA 1
ATOM 884 C C . PHE A 1 104 ? 28.419 -10.315 -15.179 1.00 92.56 104 PHE A C 1
ATOM 886 O O . PHE A 1 104 ? 28.396 -9.102 -15.364 1.00 92.56 104 PHE A O 1
ATOM 893 N N . LYS A 1 105 ? 27.287 -11.030 -15.106 1.00 88.31 105 LYS A N 1
ATOM 894 C CA . LYS A 1 105 ? 25.953 -10.424 -15.242 1.00 88.31 105 LYS A CA 1
ATOM 895 C C . LYS A 1 105 ? 25.636 -9.488 -14.077 1.00 88.31 105 LYS A C 1
ATOM 897 O O . LYS A 1 105 ? 24.992 -8.472 -14.301 1.00 88.31 105 LYS A O 1
ATOM 902 N N . LYS A 1 106 ? 26.076 -9.812 -12.854 1.00 88.06 106 LYS A N 1
ATOM 903 C CA . LYS A 1 106 ? 25.942 -8.923 -11.687 1.00 88.06 106 LYS A CA 1
ATOM 904 C C . LYS A 1 106 ? 26.726 -7.630 -11.898 1.00 88.06 106 LYS A C 1
ATOM 906 O O . LYS A 1 106 ? 26.151 -6.561 -11.754 1.00 88.06 106 LYS A O 1
ATOM 911 N N . PHE A 1 107 ? 27.988 -7.738 -12.314 1.00 91.44 107 PHE A N 1
ATOM 912 C CA . PHE A 1 107 ? 28.826 -6.582 -12.626 1.00 91.44 107 PHE A CA 1
ATOM 913 C C . PHE A 1 107 ? 28.212 -5.710 -13.728 1.00 91.44 107 PHE A C 1
ATOM 915 O O . PHE A 1 107 ? 28.041 -4.509 -13.534 1.00 91.44 107 PHE A O 1
ATOM 922 N N . LEU A 1 108 ? 27.802 -6.317 -14.847 1.00 92.81 108 LEU A N 1
ATOM 923 C CA . LEU A 1 108 ? 27.154 -5.601 -15.945 1.00 92.81 108 LEU A CA 1
ATOM 924 C C . LEU A 1 108 ? 25.879 -4.892 -15.470 1.00 92.81 108 LEU A C 1
ATOM 926 O O . LEU A 1 108 ? 25.672 -3.731 -15.800 1.00 92.81 108 LEU A O 1
ATOM 930 N N . LEU A 1 109 ? 25.054 -5.555 -14.652 1.00 87.50 109 LEU A N 1
ATOM 931 C CA . LEU A 1 109 ? 23.848 -4.956 -14.083 1.00 87.50 109 LEU A CA 1
ATOM 932 C C . LEU A 1 109 ? 24.181 -3.760 -13.183 1.00 87.50 109 LEU A C 1
ATOM 934 O O . LEU A 1 109 ? 23.503 -2.746 -13.276 1.00 87.50 109 LEU A O 1
ATOM 938 N N . SER A 1 110 ? 25.219 -3.850 -12.350 1.00 87.44 110 SER A N 1
ATOM 939 C CA . SER A 1 110 ? 25.664 -2.738 -11.503 1.00 87.44 110 SER A CA 1
ATOM 940 C C . SER A 1 110 ? 26.141 -1.542 -12.328 1.00 87.44 110 SER A C 1
ATOM 942 O O . SER A 1 110 ? 25.774 -0.411 -12.022 1.00 87.44 110 SER A O 1
ATOM 944 N N . VAL A 1 111 ? 26.903 -1.775 -13.400 1.00 92.19 111 VAL A N 1
ATOM 945 C CA . VAL A 1 111 ? 27.342 -0.709 -14.316 1.00 92.19 111 VAL A CA 1
ATOM 946 C C . VAL A 1 111 ? 26.150 -0.110 -15.063 1.00 92.19 111 VAL A C 1
ATOM 948 O O . VAL A 1 111 ? 25.991 1.109 -15.092 1.00 92.19 111 VAL A O 1
ATOM 951 N N . CYS A 1 112 ? 25.268 -0.948 -15.615 1.00 91.44 112 CYS A N 1
ATOM 952 C CA . CYS A 1 112 ? 24.037 -0.493 -16.255 1.00 91.44 112 CYS A CA 1
ATOM 953 C C . CYS A 1 112 ? 23.177 0.316 -15.286 1.00 91.44 112 CYS A C 1
ATOM 955 O O . CYS A 1 112 ? 22.660 1.351 -15.681 1.00 91.44 112 CYS A O 1
ATOM 957 N N . PHE A 1 113 ? 23.058 -0.109 -14.029 1.00 87.94 113 PHE A N 1
ATOM 958 C CA . PHE A 1 113 ? 22.319 0.611 -13.000 1.00 87.94 113 PHE A CA 1
ATOM 959 C C . PHE A 1 113 ? 22.952 1.971 -12.697 1.00 87.94 113 PHE A C 1
ATOM 961 O O . PHE A 1 113 ? 22.237 2.963 -12.659 1.00 87.94 113 PHE A O 1
ATOM 968 N N . LEU A 1 114 ? 24.279 2.056 -12.560 1.00 90.12 114 LEU A N 1
ATOM 969 C CA . LEU A 1 114 ? 24.975 3.331 -12.340 1.00 90.12 114 LEU A CA 1
ATOM 970 C C . LEU A 1 114 ? 24.757 4.341 -13.473 1.00 90.12 114 LEU A C 1
ATOM 972 O O . LEU A 1 114 ? 24.739 5.539 -13.214 1.00 90.12 114 LEU A O 1
ATOM 976 N N . ILE A 1 115 ? 24.573 3.875 -14.710 1.00 92.31 115 ILE A N 1
ATOM 977 C CA . ILE A 1 115 ? 24.322 4.740 -15.872 1.00 92.31 115 ILE A CA 1
ATOM 978 C C . ILE A 1 115 ? 22.823 5.037 -16.031 1.00 92.31 115 ILE A C 1
ATOM 980 O O . ILE A 1 115 ? 22.425 6.181 -16.252 1.00 92.31 115 ILE A O 1
ATOM 984 N N . GLN A 1 116 ? 21.974 4.014 -15.919 1.00 88.88 116 GLN A N 1
ATOM 985 C CA . GLN A 1 116 ? 20.532 4.133 -16.126 1.00 88.88 116 GLN A CA 1
ATOM 986 C C . GLN A 1 116 ? 19.835 4.831 -14.968 1.00 88.88 116 GLN A C 1
ATOM 988 O O . GLN A 1 116 ? 18.882 5.556 -15.225 1.00 88.88 116 GLN A O 1
ATOM 993 N N . ALA A 1 117 ? 20.274 4.647 -13.722 1.00 85.56 117 ALA A N 1
ATOM 994 C CA . ALA A 1 117 ? 19.595 5.232 -12.572 1.00 85.56 117 ALA A CA 1
ATOM 995 C C . ALA A 1 117 ? 19.622 6.770 -12.608 1.00 85.56 117 ALA A C 1
ATOM 997 O O . ALA A 1 117 ? 18.545 7.349 -12.497 1.00 85.56 117 ALA A O 1
ATOM 998 N N . PRO A 1 118 ? 20.757 7.461 -12.852 1.00 88.56 118 PRO A N 1
ATOM 999 C CA . PRO A 1 118 ? 20.758 8.914 -13.023 1.00 88.56 118 PRO A CA 1
ATOM 1000 C C . PRO A 1 118 ? 19.918 9.370 -14.214 1.00 88.56 118 PRO A C 1
ATOM 1002 O O . PRO A 1 118 ? 19.188 10.347 -14.089 1.00 88.56 118 PRO A O 1
ATOM 1005 N N . TYR A 1 119 ? 19.979 8.655 -15.344 1.00 87.69 119 TYR A N 1
ATOM 1006 C CA . TYR A 1 119 ? 19.169 8.978 -16.518 1.00 87.69 119 TYR A CA 1
ATOM 1007 C C . TYR A 1 119 ? 17.676 8.864 -16.206 1.00 87.69 119 TYR A C 1
ATOM 1009 O O . TYR A 1 119 ? 16.957 9.839 -16.354 1.00 87.69 119 TYR A O 1
ATOM 1017 N N . GLN A 1 120 ? 17.216 7.719 -15.696 1.00 81.88 120 GLN A N 1
ATOM 1018 C CA . GLN A 1 120 ? 15.819 7.495 -15.325 1.00 81.88 120 GLN A CA 1
ATOM 1019 C C . GLN A 1 120 ? 15.360 8.447 -14.225 1.00 81.88 120 GLN A C 1
ATOM 1021 O O . GLN A 1 120 ? 14.239 8.937 -14.289 1.00 81.88 120 GLN A O 1
ATOM 1026 N N . PHE A 1 121 ? 16.212 8.743 -13.244 1.00 81.38 121 PHE A N 1
ATOM 1027 C CA . PHE A 1 121 ? 15.912 9.711 -12.196 1.00 81.38 121 PHE A CA 1
ATOM 1028 C C . PHE A 1 121 ? 15.781 11.126 -12.761 1.00 81.38 121 PHE A C 1
ATOM 1030 O O . PHE A 1 121 ? 14.849 11.837 -12.405 1.00 81.38 121 PHE A O 1
ATOM 1037 N N . PHE A 1 122 ? 16.656 11.531 -13.681 1.00 83.38 122 PHE A N 1
ATOM 1038 C CA . PHE A 1 122 ? 16.571 12.827 -14.348 1.00 83.38 122 PHE A CA 1
ATOM 1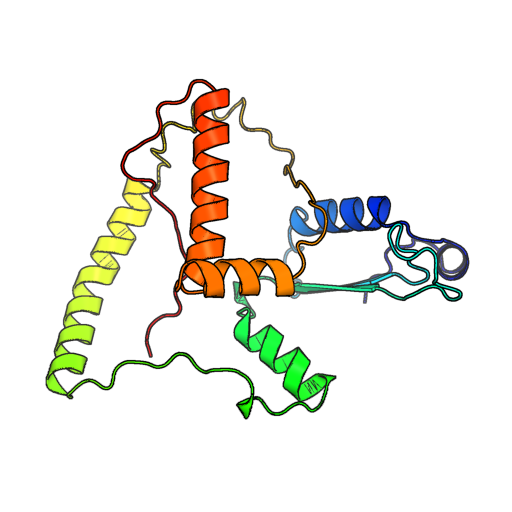039 C C . PHE A 1 122 ? 15.356 12.909 -15.272 1.00 83.38 122 PHE A C 1
ATOM 1041 O O . PHE A 1 122 ? 14.606 13.875 -15.211 1.00 83.38 122 PHE A O 1
ATOM 1048 N N . THR A 1 123 ? 15.111 11.879 -16.083 1.00 79.38 123 THR A N 1
ATOM 1049 C CA . THR A 1 123 ? 13.898 11.737 -16.890 1.00 79.38 123 THR A CA 1
ATOM 1050 C C . THR A 1 123 ? 12.670 11.823 -15.998 1.00 79.38 123 THR A C 1
ATOM 1052 O O . THR A 1 123 ? 11.763 12.575 -16.310 1.00 79.38 123 THR A O 1
ATOM 1055 N N . MET A 1 124 ? 12.664 11.145 -14.852 1.00 72.56 124 MET A N 1
ATOM 1056 C CA . MET A 1 124 ? 11.582 11.239 -13.885 1.00 72.56 124 MET A CA 1
ATOM 1057 C C . MET A 1 124 ? 11.461 12.657 -13.330 1.00 72.56 124 MET A C 1
ATOM 1059 O O . MET A 1 124 ? 10.373 13.194 -13.377 1.00 72.56 124 MET A O 1
ATOM 1063 N N . LEU A 1 125 ? 12.527 13.306 -12.859 1.00 74.06 125 LEU A N 1
ATOM 1064 C CA . LEU A 1 125 ? 12.450 14.667 -12.315 1.00 74.06 125 LEU A CA 1
ATOM 1065 C C . LEU A 1 125 ? 11.987 15.691 -13.359 1.00 74.06 125 LEU A C 1
ATOM 1067 O O . LEU A 1 125 ? 11.135 16.522 -13.058 1.00 74.06 125 LEU A O 1
ATOM 1071 N N . VAL A 1 126 ? 12.505 15.617 -14.584 1.00 73.25 126 VAL A N 1
ATOM 1072 C CA . VAL A 1 126 ? 12.249 16.598 -15.649 1.00 73.25 126 VAL A CA 1
ATOM 1073 C C . VAL A 1 126 ? 10.942 16.321 -16.391 1.00 73.25 126 VAL A C 1
ATOM 1075 O O . VAL A 1 126 ? 10.213 17.254 -16.720 1.00 73.25 126 VAL A O 1
ATOM 1078 N N . GLN A 1 127 ? 10.613 15.051 -16.631 1.00 65.56 127 GLN A N 1
ATOM 1079 C CA . GLN A 1 127 ? 9.362 14.619 -17.262 1.00 65.56 127 GLN A CA 1
ATOM 1080 C C . GLN A 1 127 ? 8.264 14.286 -16.238 1.00 65.56 127 GLN A C 1
ATOM 1082 O O . GLN A 1 127 ? 7.196 13.846 -16.643 1.00 65.56 127 GLN A O 1
ATOM 1087 N N . SER A 1 128 ? 8.470 14.535 -14.934 1.00 54.03 128 SER A N 1
ATOM 1088 C CA . SER A 1 128 ? 7.474 14.321 -13.855 1.00 54.03 128 SER A CA 1
ATOM 1089 C C . SER A 1 128 ? 6.209 15.164 -13.990 1.00 54.03 128 SER A C 1
ATOM 1091 O O . SER A 1 128 ? 5.300 15.036 -13.166 1.00 54.03 128 SER A O 1
ATOM 1093 N N . LYS A 1 129 ? 6.100 16.019 -15.013 1.00 56.53 129 LYS A N 1
ATOM 1094 C CA . LYS A 1 129 ? 4.788 16.521 -15.397 1.00 56.53 129 LYS A CA 1
ATOM 1095 C C . LYS A 1 129 ? 3.957 15.315 -15.801 1.00 56.53 129 LYS A C 1
ATOM 1097 O O . LYS A 1 129 ? 4.200 14.710 -16.832 1.00 56.53 129 LYS A O 1
ATOM 1102 N N . ASP A 1 130 ? 3.000 14.961 -14.953 1.00 59.22 130 ASP A N 1
ATOM 1103 C CA . ASP A 1 130 ? 1.973 13.983 -15.273 1.00 59.22 130 ASP A CA 1
ATOM 1104 C C . ASP A 1 130 ? 1.311 14.395 -16.601 1.00 59.22 130 ASP A C 1
ATOM 1106 O O . ASP A 1 130 ? 0.529 15.348 -16.640 1.00 59.22 130 ASP A O 1
ATOM 1110 N N . PHE A 1 131 ? 1.729 13.742 -17.692 1.00 60.03 131 PHE A N 1
ATOM 1111 C CA . PHE A 1 131 ? 1.242 13.945 -19.059 1.00 60.03 131 PHE A CA 1
ATOM 1112 C C . PHE A 1 131 ? 0.029 13.064 -19.359 1.00 60.03 131 PHE A C 1
ATOM 1114 O O . PHE A 1 131 ? -0.385 12.965 -20.511 1.00 60.03 131 PHE A O 1
ATOM 1121 N N . ASN A 1 132 ? -0.511 12.356 -18.365 1.00 66.31 132 ASN A N 1
ATOM 1122 C CA . ASN A 1 132 ? -1.659 11.509 -18.612 1.00 66.31 132 ASN A CA 1
ATOM 1123 C C . ASN A 1 132 ? -2.858 12.395 -19.001 1.00 66.31 132 ASN A C 1
ATOM 1125 O O . ASN A 1 132 ? -3.261 13.290 -18.257 1.00 66.31 132 ASN A O 1
ATOM 1129 N N . ASP A 1 133 ? -3.464 12.098 -20.153 1.00 64.06 133 ASP A N 1
ATOM 1130 C CA . ASP A 1 133 ? -4.590 12.844 -20.743 1.00 64.06 133 ASP A CA 1
ATOM 1131 C C . ASP A 1 133 ? -5.832 12.933 -19.834 1.00 64.06 133 ASP A C 1
ATOM 1133 O O . ASP A 1 133 ? -6.762 13.688 -20.116 1.00 64.06 133 ASP A O 1
ATOM 1137 N N . TRP A 1 134 ? -5.875 12.169 -18.737 1.00 63.97 134 TRP A N 1
ATOM 1138 C CA . TRP A 1 134 ? -6.908 12.277 -17.706 1.00 63.97 134 TRP A CA 1
ATOM 1139 C C . TRP A 1 134 ? -6.769 13.513 -16.803 1.00 63.97 134 TRP A C 1
ATOM 1141 O O . TRP A 1 134 ? -7.709 13.852 -16.089 1.00 63.97 134 TRP A O 1
ATOM 1151 N N . ARG A 1 135 ? -5.651 14.249 -16.875 1.00 61.75 135 ARG A N 1
ATOM 1152 C CA . ARG A 1 135 ? -5.399 15.482 -16.116 1.00 61.75 135 ARG A CA 1
ATOM 1153 C C . ARG A 1 135 ? -6.068 16.696 -16.785 1.00 61.75 135 ARG A C 1
ATOM 1155 O O . ARG A 1 135 ? -5.488 17.770 -16.870 1.00 61.75 135 ARG A O 1
ATOM 1162 N N . LYS A 1 136 ? -7.291 16.526 -17.307 1.00 55.38 136 LYS A N 1
ATOM 1163 C CA . LYS A 1 136 ? -8.075 17.611 -17.934 1.00 55.38 136 LYS A CA 1
ATOM 1164 C C . LYS A 1 136 ? -8.565 18.658 -16.933 1.00 55.38 136 LYS A C 1
ATOM 1166 O O . LYS A 1 136 ? -8.960 19.742 -17.346 1.00 55.38 136 LYS A O 1
ATOM 1171 N N . LEU A 1 137 ? -8.567 18.327 -15.644 1.00 59.53 137 LEU A N 1
ATOM 1172 C CA . LEU A 1 137 ? -8.859 19.278 -14.581 1.00 59.53 137 LEU A CA 1
ATOM 1173 C C . LEU A 1 137 ? -7.650 20.211 -14.453 1.00 59.53 137 LEU A C 1
ATOM 1175 O O . LEU A 1 137 ? -6.532 19.738 -14.241 1.00 59.53 137 LEU A O 1
ATOM 1179 N N . GLY A 1 138 ? -7.870 21.518 -14.611 1.00 56.97 138 GLY A N 1
ATOM 1180 C CA . GLY A 1 138 ? -6.854 22.512 -14.268 1.00 56.97 138 GLY A CA 1
ATOM 1181 C C . GLY A 1 138 ? -6.428 22.355 -12.805 1.00 56.97 138 GLY A C 1
ATOM 1182 O O . GLY A 1 138 ? -7.151 21.759 -12.002 1.00 56.97 138 GLY A O 1
ATOM 1183 N N . ASP A 1 139 ? -5.246 22.858 -12.436 1.00 60.09 139 ASP A N 1
ATOM 1184 C CA . ASP A 1 139 ? -4.747 22.756 -11.052 1.00 60.09 139 ASP A CA 1
ATOM 1185 C C . ASP A 1 139 ? -5.717 23.399 -10.025 1.00 60.09 139 ASP A C 1
ATOM 1187 O O . ASP A 1 139 ? -5.680 23.072 -8.842 1.00 60.09 139 ASP A O 1
ATOM 1191 N N . ASP A 1 140 ? -6.623 24.262 -10.493 1.00 60.94 140 ASP A N 1
ATOM 1192 C CA . ASP A 1 140 ? -7.743 24.885 -9.782 1.00 60.94 140 ASP A CA 1
ATOM 1193 C C . ASP A 1 140 ? -8.982 23.978 -9.611 1.00 60.94 140 ASP A C 1
ATOM 1195 O O . ASP A 1 140 ? -9.766 24.172 -8.683 1.00 60.94 140 ASP A O 1
ATOM 1199 N N . GLN A 1 141 ? -9.157 22.980 -10.483 1.00 56.56 141 GLN A N 1
ATOM 1200 C CA . GLN A 1 141 ? -10.256 22.004 -10.466 1.00 56.56 141 GLN A CA 1
ATOM 1201 C C . GLN A 1 141 ? -9.861 20.653 -9.864 1.00 56.56 141 GLN A C 1
ATOM 1203 O O . GLN A 1 141 ? -10.731 19.827 -9.570 1.00 56.56 141 GLN A O 1
ATOM 1208 N N . LEU A 1 142 ? -8.562 20.403 -9.675 1.00 59.47 142 LEU A N 1
ATOM 1209 C CA . LEU A 1 142 ? -8.097 19.279 -8.875 1.00 59.47 142 LEU A CA 1
ATOM 1210 C C . LEU A 1 142 ? -8.642 19.457 -7.459 1.00 59.47 142 LEU A C 1
ATOM 1212 O O . LEU A 1 142 ? -8.226 20.337 -6.706 1.00 59.47 142 LEU A O 1
ATOM 1216 N N . THR A 1 143 ? -9.608 18.617 -7.096 1.00 52.94 143 THR A N 1
ATOM 1217 C CA . THR A 1 143 ? -10.174 18.613 -5.754 1.00 52.94 143 THR A CA 1
ATOM 1218 C C . THR A 1 143 ? -9.051 18.416 -4.740 1.00 52.94 143 THR A C 1
ATOM 1220 O O . THR A 1 143 ? -8.485 17.330 -4.630 1.00 52.94 143 THR A O 1
ATOM 1223 N N . THR A 1 144 ? -8.770 19.457 -3.958 1.00 54.16 144 THR A N 1
ATOM 1224 C CA . THR A 1 144 ? -7.986 19.359 -2.726 1.00 54.16 144 THR A CA 1
ATOM 1225 C C . THR A 1 144 ? -8.552 18.351 -1.720 1.00 54.16 144 THR A C 1
ATOM 1227 O O . THR A 1 144 ? -7.739 17.792 -0.980 1.00 54.16 144 THR A O 1
ATOM 1230 N N . PRO A 1 145 ? -9.871 18.042 -1.633 1.00 62.03 145 PRO A N 1
ATOM 1231 C CA . PRO A 1 145 ? -10.280 16.955 -0.761 1.00 62.03 145 PRO A CA 1
ATOM 1232 C C . PRO A 1 145 ? -9.845 15.610 -1.343 1.00 62.03 145 PRO A C 1
ATOM 1234 O O . PRO A 1 145 ? -10.270 15.190 -2.416 1.00 62.03 145 PRO A O 1
ATOM 1237 N N . PHE A 1 146 ? -9.030 14.902 -0.568 1.00 67.06 146 PHE A N 1
ATOM 1238 C CA . PHE A 1 146 ? -8.742 13.488 -0.748 1.00 67.06 146 PHE A CA 1
ATOM 1239 C C . PHE A 1 146 ? -10.037 12.685 -0.932 1.00 67.06 146 PHE A C 1
ATOM 1241 O O . PHE A 1 146 ? -10.844 12.547 -0.005 1.00 67.06 146 PHE A O 1
ATOM 1248 N N . ASN A 1 147 ? -10.233 12.141 -2.132 1.00 70.44 147 ASN A N 1
ATOM 1249 C CA . ASN A 1 147 ? -11.350 11.262 -2.446 1.00 70.44 147 ASN A CA 1
ATOM 1250 C C . ASN A 1 147 ? -10.929 9.812 -2.205 1.00 70.44 147 ASN A C 1
ATOM 1252 O O . ASN A 1 147 ? -10.092 9.264 -2.914 1.00 70.44 147 ASN A O 1
ATOM 1256 N N . ALA A 1 148 ? -11.520 9.199 -1.182 1.00 76.44 148 ALA A N 1
ATOM 1257 C CA . ALA A 1 148 ? -11.414 7.773 -0.920 1.00 76.44 148 ALA A CA 1
ATOM 1258 C C . ALA A 1 148 ? -12.794 7.149 -1.088 1.00 76.44 148 ALA A C 1
ATOM 1260 O O . ALA A 1 148 ? -13.766 7.650 -0.517 1.00 76.44 148 ALA A O 1
ATOM 1261 N N . ALA A 1 149 ? -12.849 6.065 -1.854 1.00 79.38 149 ALA A N 1
ATOM 1262 C CA . ALA A 1 149 ? -14.012 5.207 -1.983 1.00 79.38 149 ALA A CA 1
ATOM 1263 C C . ALA A 1 149 ? -13.692 3.853 -1.344 1.00 79.38 149 ALA A C 1
ATOM 1265 O O . ALA A 1 149 ? -12.585 3.332 -1.491 1.00 79.38 149 ALA A O 1
ATOM 1266 N N . PHE A 1 150 ? -14.663 3.290 -0.631 1.00 81.00 150 PHE A N 1
ATOM 1267 C CA . PHE A 1 150 ? -14.559 1.966 -0.030 1.00 81.00 150 PHE A CA 1
ATOM 1268 C C . PHE A 1 150 ? -15.535 1.038 -0.739 1.00 81.00 150 PHE A C 1
ATOM 1270 O O . PHE A 1 150 ? -16.704 1.375 -0.917 1.00 81.00 150 PHE A O 1
ATOM 1277 N N . THR A 1 151 ? -15.058 -0.133 -1.145 1.00 83.06 151 THR A N 1
ATOM 1278 C CA . THR A 1 151 ? -15.892 -1.169 -1.754 1.00 83.06 151 THR A CA 1
ATOM 1279 C C . THR A 1 151 ? -16.173 -2.275 -0.745 1.00 83.06 151 THR A C 1
ATOM 1281 O O . THR A 1 151 ? -15.475 -2.424 0.264 1.00 83.06 151 THR A O 1
ATOM 1284 N N . LYS A 1 152 ? -17.210 -3.075 -1.011 1.00 83.06 152 LYS A N 1
ATOM 1285 C CA . LYS A 1 152 ? -17.428 -4.315 -0.262 1.00 83.06 152 LYS A CA 1
ATOM 1286 C C . LYS A 1 152 ? -16.219 -5.230 -0.444 1.00 83.06 152 LYS A C 1
ATOM 1288 O O . LYS A 1 152 ? -15.627 -5.291 -1.523 1.00 83.06 152 LYS A O 1
ATOM 1293 N N . ARG A 1 153 ? -15.868 -5.964 0.611 1.00 81.44 153 ARG A N 1
ATOM 1294 C CA . ARG A 1 153 ? -14.757 -6.914 0.571 1.00 81.44 153 ARG A CA 1
ATOM 1295 C C . ARG A 1 153 ? -15.009 -7.957 -0.517 1.00 81.44 153 ARG A C 1
ATOM 1297 O O . ARG A 1 153 ? -15.983 -8.699 -0.446 1.00 81.44 153 ARG A O 1
ATOM 1304 N N . ILE A 1 154 ? -14.093 -8.048 -1.477 1.00 88.06 154 ILE A N 1
ATOM 1305 C CA . ILE A 1 154 ? -14.105 -9.111 -2.482 1.00 88.06 154 ILE A CA 1
ATOM 1306 C C . ILE A 1 154 ? -13.519 -10.378 -1.835 1.00 88.06 154 ILE A C 1
ATOM 1308 O O . ILE A 1 154 ? -12.379 -10.337 -1.355 1.00 88.06 154 ILE A O 1
ATOM 1312 N N . PRO A 1 155 ? -14.261 -11.500 -1.776 1.00 89.25 155 PRO A N 1
ATOM 1313 C CA . PRO A 1 155 ? -13.751 -12.738 -1.202 1.00 89.25 155 PRO A CA 1
ATOM 1314 C C . PRO A 1 155 ? -12.527 -13.251 -1.963 1.00 89.25 155 PRO A C 1
ATOM 1316 O O . PRO A 1 155 ? -12.510 -13.305 -3.191 1.00 89.25 155 PRO A O 1
ATOM 1319 N N . LEU A 1 156 ? -11.502 -13.697 -1.234 1.00 90.12 156 LEU A N 1
ATOM 1320 C CA . LEU A 1 156 ? -10.283 -14.220 -1.857 1.00 90.12 156 LEU A CA 1
ATOM 1321 C C . LEU A 1 156 ? -10.546 -15.511 -2.650 1.00 90.12 156 LEU A C 1
ATOM 1323 O O . LEU A 1 156 ? -9.873 -15.770 -3.645 1.00 90.12 156 LEU A O 1
ATOM 1327 N N . SER A 1 157 ? -11.513 -16.318 -2.207 1.00 94.38 157 SER A N 1
ATOM 1328 C CA . SER A 1 157 ? -11.961 -17.531 -2.900 1.00 94.38 157 SER A CA 1
ATOM 1329 C C . SER A 1 157 ? -12.423 -17.227 -4.321 1.00 94.38 157 SER A C 1
ATOM 1331 O O . SER A 1 157 ? -11.987 -17.901 -5.247 1.00 94.38 157 SER A O 1
ATOM 1333 N N . PHE A 1 158 ? -13.205 -16.161 -4.493 1.00 95.31 158 PHE A N 1
ATOM 1334 C CA . PHE A 1 158 ? -13.704 -15.719 -5.791 1.00 95.31 158 PHE A CA 1
ATOM 1335 C C . PHE A 1 158 ? -12.559 -15.356 -6.746 1.00 95.31 158 PHE A C 1
ATOM 1337 O O . PHE A 1 158 ? -12.501 -15.829 -7.877 1.00 95.31 158 PHE A O 1
ATOM 1344 N N . ILE A 1 159 ? -11.569 -14.593 -6.271 1.00 94.00 159 ILE A N 1
ATOM 1345 C CA . ILE A 1 159 ? -10.405 -14.237 -7.098 1.00 94.00 159 ILE A CA 1
ATOM 1346 C C . ILE A 1 159 ? -9.602 -15.491 -7.475 1.00 94.00 159 ILE A C 1
ATOM 1348 O O . ILE A 1 159 ? -9.167 -15.631 -8.617 1.00 94.00 159 ILE A O 1
ATOM 1352 N N . L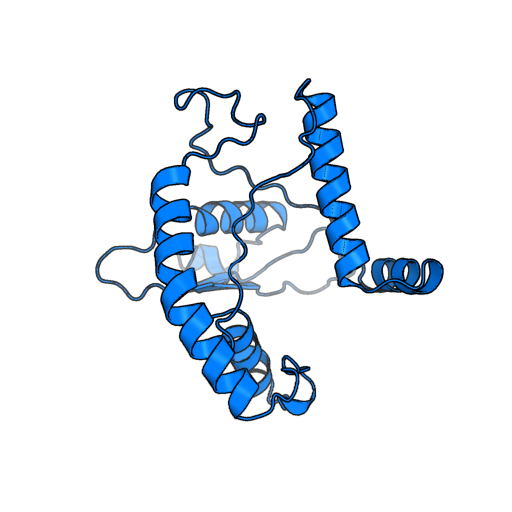YS A 1 160 ? -9.423 -16.431 -6.537 1.00 94.62 160 LYS A N 1
ATOM 1353 C CA . LYS A 1 160 ? -8.732 -17.707 -6.795 1.00 94.62 160 LYS A CA 1
ATOM 1354 C C . LYS A 1 160 ? -9.465 -18.575 -7.818 1.00 94.62 160 LYS A C 1
ATOM 1356 O O . LYS A 1 160 ? -8.808 -19.248 -8.609 1.00 94.62 160 LYS A O 1
ATOM 1361 N N . GLU A 1 161 ? -10.792 -18.557 -7.812 1.00 97.06 161 GLU A N 1
ATOM 1362 C CA . GLU A 1 161 ? -11.615 -19.267 -8.789 1.00 97.06 161 GLU A CA 1
ATOM 1363 C C . GLU A 1 161 ? -11.395 -18.717 -10.201 1.00 97.06 161 GLU A C 1
ATOM 1365 O O . GLU A 1 161 ? -11.088 -19.490 -11.108 1.00 97.06 161 GLU A O 1
ATOM 1370 N N . ILE A 1 162 ? -11.404 -17.389 -10.364 1.00 96.06 162 ILE A N 1
ATOM 1371 C CA . ILE A 1 162 ? -11.080 -16.724 -11.638 1.00 96.06 162 ILE A CA 1
ATOM 1372 C C . ILE A 1 162 ? -9.665 -17.098 -12.098 1.00 96.06 162 ILE A C 1
ATOM 1374 O O . ILE A 1 162 ? -9.465 -17.464 -13.257 1.00 96.06 162 ILE A O 1
ATOM 1378 N N . CYS A 1 163 ? -8.681 -17.070 -11.189 1.00 94.88 163 CYS A N 1
ATOM 1379 C CA . CYS A 1 163 ? -7.305 -17.466 -11.510 1.00 94.88 163 CYS A CA 1
ATOM 1380 C C . CYS A 1 163 ? -7.249 -18.890 -12.075 1.00 94.88 163 CYS A C 1
ATOM 1382 O O . CYS A 1 163 ? -6.580 -19.133 -13.079 1.00 94.88 163 CYS A O 1
ATOM 1384 N N . LYS A 1 164 ? -7.963 -19.828 -11.440 1.00 95.56 164 LYS A N 1
ATOM 1385 C CA . LYS A 1 164 ? -8.006 -21.232 -11.856 1.00 95.56 164 LYS A CA 1
ATOM 1386 C C . LYS A 1 164 ? -8.737 -21.406 -13.188 1.00 95.56 164 LYS A C 1
ATOM 1388 O O . LYS A 1 164 ? -8.243 -22.140 -14.037 1.00 95.56 164 LYS A O 1
ATOM 1393 N N . GLY A 1 165 ? -9.868 -20.725 -13.376 1.00 97.25 165 GLY A N 1
ATOM 1394 C CA . GLY A 1 165 ? -10.665 -20.793 -14.603 1.00 97.25 165 GLY A CA 1
ATOM 1395 C C . GLY A 1 165 ? -9.917 -20.275 -15.832 1.00 97.25 165 GLY A C 1
ATOM 1396 O O . GLY A 1 165 ? -10.006 -20.871 -16.900 1.00 97.25 165 GLY A O 1
ATOM 1397 N N . HIS A 1 166 ? -9.117 -19.218 -15.668 1.00 96.06 166 HIS A N 1
ATOM 1398 C CA . HIS A 1 166 ? -8.361 -18.600 -16.761 1.00 96.06 166 HIS A CA 1
ATOM 1399 C C . HIS A 1 166 ? -6.888 -19.029 -16.839 1.00 96.06 166 HIS A C 1
ATOM 1401 O O . HIS A 1 166 ? -6.182 -18.580 -17.736 1.00 96.06 166 HIS A O 1
ATOM 1407 N N . GLN A 1 167 ? -6.412 -19.881 -15.924 1.00 95.50 167 GLN A N 1
ATOM 1408 C CA . GLN A 1 167 ? -5.005 -20.304 -15.826 1.00 95.50 167 GLN A CA 1
ATOM 1409 C C . GLN A 1 167 ? -4.014 -19.127 -15.727 1.00 95.50 167 GLN A C 1
ATOM 1411 O O . GLN A 1 167 ? -2.907 -19.165 -16.264 1.00 95.50 167 GLN A O 1
ATOM 1416 N N . VAL A 1 168 ? -4.407 -18.069 -15.017 1.00 95.00 168 VAL A N 1
ATOM 1417 C CA . VAL A 1 168 ? -3.601 -16.853 -14.832 1.00 95.00 168 VAL A CA 1
ATOM 1418 C C . VAL A 1 168 ? -3.168 -16.680 -13.380 1.00 95.00 168 VAL A C 1
ATOM 1420 O O . VAL A 1 168 ? -3.721 -17.278 -12.454 1.00 95.00 168 VAL A O 1
ATOM 1423 N N . SER A 1 169 ? -2.161 -15.833 -13.163 1.00 91.81 169 SER A N 1
ATOM 1424 C CA . SER A 1 169 ? -1.706 -15.494 -11.817 1.00 91.81 169 SER A CA 1
ATOM 1425 C C . SER A 1 169 ? -2.701 -14.582 -11.092 1.00 91.81 169 SER A C 1
ATOM 1427 O O . SER A 1 169 ? -3.431 -13.802 -11.703 1.00 91.81 169 SER A O 1
ATOM 1429 N N . PHE A 1 170 ? -2.669 -14.619 -9.760 1.00 89.00 170 PHE A N 1
ATOM 1430 C CA . PHE A 1 170 ? -3.466 -13.730 -8.910 1.00 89.00 170 PHE A CA 1
ATOM 1431 C C . PHE A 1 170 ? -3.237 -12.247 -9.226 1.00 89.00 170 PHE A C 1
ATOM 1433 O O . PHE A 1 170 ? -4.183 -11.474 -9.358 1.00 89.00 170 PHE A O 1
ATOM 1440 N N . THR A 1 171 ? -1.973 -11.860 -9.412 1.00 89.00 171 THR A N 1
ATOM 1441 C CA . THR A 1 171 ? -1.598 -10.495 -9.791 1.00 89.00 171 THR A CA 1
ATOM 1442 C C . THR A 1 171 ? -2.176 -10.099 -11.145 1.00 89.00 171 THR A C 1
ATOM 1444 O O . THR A 1 171 ? -2.588 -8.954 -11.292 1.00 89.00 171 THR A O 1
ATOM 1447 N N . ALA A 1 172 ? -2.252 -11.020 -12.113 1.00 90.19 172 ALA A N 1
ATOM 1448 C CA . ALA A 1 172 ? -2.843 -10.732 -13.417 1.00 90.19 172 ALA A CA 1
ATOM 1449 C C . ALA A 1 172 ? -4.338 -10.406 -13.302 1.00 90.19 172 ALA A C 1
ATOM 1451 O O . ALA A 1 172 ? -4.771 -9.425 -13.895 1.00 90.19 172 ALA A O 1
ATOM 1452 N N . VAL A 1 173 ? -5.096 -11.156 -12.488 1.00 94.06 173 VAL A N 1
ATOM 1453 C CA . VAL A 1 173 ? -6.528 -10.885 -12.245 1.00 94.06 173 VAL A CA 1
ATOM 1454 C C . VAL A 1 173 ? -6.738 -9.533 -11.560 1.00 94.06 173 VAL A C 1
ATOM 1456 O O . VAL A 1 173 ? -7.615 -8.761 -11.950 1.00 94.06 173 VAL A O 1
ATOM 1459 N N . LEU A 1 174 ? -5.922 -9.214 -10.550 1.00 91.31 174 LEU A N 1
ATOM 1460 C CA . LEU A 1 174 ? -5.997 -7.912 -9.881 1.00 91.31 174 LEU A CA 1
ATOM 1461 C C . LEU A 1 174 ? -5.668 -6.764 -10.836 1.00 91.31 174 LEU A C 1
ATOM 1463 O O . LEU A 1 174 ? -6.398 -5.775 -10.887 1.00 91.31 174 LEU A O 1
ATOM 1467 N N . LEU A 1 175 ? -4.585 -6.905 -11.602 1.00 89.94 175 LEU A N 1
ATOM 1468 C CA . LEU A 1 175 ? -4.154 -5.882 -12.543 1.00 89.94 175 LEU A CA 1
ATOM 1469 C C . LEU A 1 175 ? -5.196 -5.684 -13.643 1.00 89.94 175 LEU A C 1
ATOM 1471 O O . LEU A 1 175 ? -5.533 -4.544 -13.933 1.00 89.94 175 LEU A O 1
ATOM 1475 N N . SER A 1 176 ? -5.774 -6.760 -14.189 1.00 92.81 176 SER A N 1
ATOM 1476 C CA . SER A 1 176 ? -6.840 -6.647 -15.187 1.00 92.81 176 SER A CA 1
ATOM 1477 C C . SER A 1 176 ? -8.066 -5.927 -14.635 1.00 92.81 176 SER A C 1
ATOM 1479 O O . SER A 1 176 ? -8.613 -5.074 -15.321 1.00 92.81 176 SER A O 1
ATOM 1481 N N . GLY A 1 177 ? -8.469 -6.209 -13.390 1.00 91.88 177 GLY A N 1
ATOM 1482 C CA . GLY A 1 177 ? -9.591 -5.513 -12.755 1.00 91.88 177 GLY A CA 1
ATOM 1483 C C . GLY A 1 177 ? -9.340 -4.010 -12.615 1.00 91.88 177 GLY A C 1
ATOM 1484 O O . GLY A 1 177 ? -10.185 -3.204 -12.994 1.00 91.88 177 GLY A O 1
ATOM 1485 N N . ILE A 1 178 ? -8.149 -3.629 -12.141 1.00 89.56 178 ILE A N 1
ATOM 1486 C CA . ILE A 1 178 ? -7.752 -2.219 -12.007 1.00 89.56 178 ILE A CA 1
ATOM 1487 C C . ILE A 1 178 ? -7.678 -1.542 -13.380 1.00 89.56 178 ILE A C 1
ATOM 1489 O O . ILE A 1 178 ? -8.236 -0.464 -13.561 1.00 89.56 178 ILE A O 1
ATOM 1493 N N . THR A 1 179 ? -7.014 -2.163 -14.357 1.00 89.69 179 THR A N 1
ATOM 1494 C CA . THR A 1 179 ? -6.863 -1.603 -15.706 1.00 89.69 179 THR A CA 1
ATOM 1495 C C . THR A 1 179 ? -8.212 -1.429 -16.397 1.00 89.69 179 THR A C 1
ATOM 1497 O O . THR A 1 179 ? -8.438 -0.387 -17.011 1.00 89.69 179 THR A O 1
ATOM 1500 N N . THR A 1 180 ? -9.119 -2.401 -16.276 1.00 92.25 180 THR A N 1
ATOM 1501 C CA . THR A 1 180 ? -10.479 -2.294 -16.818 1.00 92.25 180 THR A CA 1
ATOM 1502 C C . THR A 1 180 ? -11.256 -1.171 -16.141 1.00 92.25 180 THR A C 1
ATOM 1504 O O . THR A 1 180 ? -11.788 -0.322 -16.847 1.00 92.25 180 THR A O 1
ATOM 1507 N N . GLY A 1 181 ? -11.239 -1.088 -14.807 1.00 90.19 181 GLY A N 1
ATOM 1508 C CA . GLY A 1 181 ? -11.947 -0.028 -14.083 1.00 90.19 181 GLY A CA 1
ATOM 1509 C C . GLY A 1 181 ? -11.438 1.377 -14.424 1.00 90.19 181 GLY A C 1
ATOM 1510 O O . GLY A 1 181 ? -12.229 2.282 -14.675 1.00 90.19 181 GLY A O 1
ATOM 1511 N N . VAL A 1 182 ? -10.115 1.560 -14.520 1.00 87.38 182 VAL A N 1
ATOM 1512 C CA . VAL A 1 182 ? -9.525 2.833 -14.972 1.00 87.38 182 VAL A CA 1
ATOM 1513 C C . VAL A 1 182 ? -9.954 3.153 -16.403 1.00 87.38 182 VAL A C 1
ATOM 1515 O O . VAL A 1 182 ? -10.329 4.285 -16.695 1.00 87.38 182 VAL A O 1
ATOM 1518 N N . ARG A 1 183 ? -9.930 2.166 -17.303 1.00 89.56 183 ARG A N 1
ATOM 1519 C CA . ARG A 1 183 ? -10.339 2.349 -18.698 1.00 89.56 183 ARG A CA 1
ATOM 1520 C C . ARG A 1 183 ? -11.807 2.758 -18.815 1.00 89.56 183 ARG A C 1
ATOM 1522 O O . ARG A 1 183 ? -12.100 3.681 -19.568 1.00 89.56 183 ARG A O 1
ATOM 1529 N N . GLU A 1 184 ? -12.704 2.079 -18.107 1.00 91.94 184 GLU A N 1
ATOM 1530 C CA . GLU A 1 184 ? -14.139 2.385 -18.092 1.00 91.94 184 GLU A CA 1
ATOM 1531 C C . GLU A 1 184 ? -14.386 3.804 -17.579 1.00 91.94 184 GLU A C 1
ATOM 1533 O O . GLU A 1 184 ? -15.008 4.59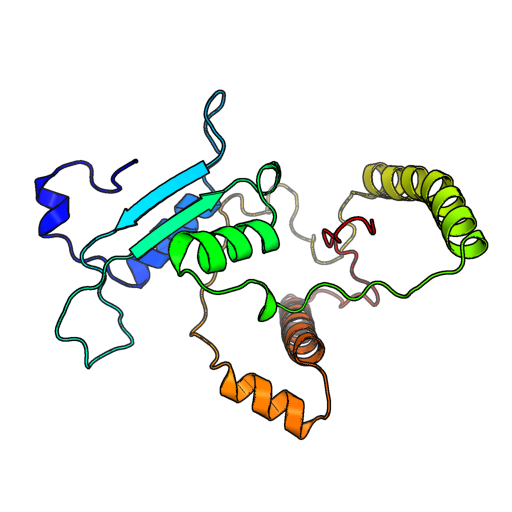7 -18.280 1.00 91.94 184 GLU A O 1
ATOM 1538 N N . MET A 1 185 ? -13.764 4.176 -16.456 1.00 87.56 185 MET A N 1
ATOM 1539 C CA . MET A 1 185 ? -13.824 5.536 -15.911 1.00 87.56 185 MET A CA 1
ATOM 1540 C C . MET A 1 185 ? -13.375 6.596 -16.934 1.00 87.56 185 MET A C 1
ATOM 1542 O O . MET A 1 185 ? -13.994 7.656 -17.056 1.00 87.56 185 MET A O 1
ATOM 1546 N N . MET A 1 186 ? -12.305 6.333 -17.693 1.00 85.94 186 MET A N 1
ATOM 1547 C CA . MET A 1 186 ? -11.838 7.252 -18.738 1.00 85.94 186 MET A CA 1
ATOM 1548 C C . MET A 1 186 ? -12.844 7.382 -19.885 1.00 85.94 186 MET A C 1
ATOM 1550 O O . MET A 1 186 ? -13.071 8.495 -20.359 1.00 85.94 186 MET A O 1
ATOM 1554 N N . ILE A 1 187 ? -13.451 6.271 -20.313 1.00 90.19 187 ILE A N 1
ATOM 1555 C CA . ILE A 1 187 ? -14.467 6.258 -21.374 1.00 90.19 187 ILE A CA 1
ATOM 1556 C C . ILE A 1 187 ? -15.706 7.045 -20.934 1.00 90.19 187 ILE A C 1
ATOM 1558 O O . ILE A 1 187 ? -16.161 7.911 -21.679 1.00 90.19 187 ILE A O 1
ATOM 1562 N N . GLU A 1 188 ? -16.204 6.803 -19.720 1.00 89.44 188 GLU A N 1
ATOM 1563 C CA . GLU A 1 188 ? -17.351 7.520 -19.141 1.00 89.44 188 GLU A CA 1
ATOM 1564 C C . GLU A 1 188 ? -17.088 9.024 -19.017 1.00 89.44 188 GLU A C 1
ATOM 1566 O O . GLU A 1 188 ? -17.971 9.842 -19.262 1.00 89.44 188 GLU A O 1
ATOM 1571 N N . SER A 1 189 ? -15.845 9.400 -18.716 1.00 83.56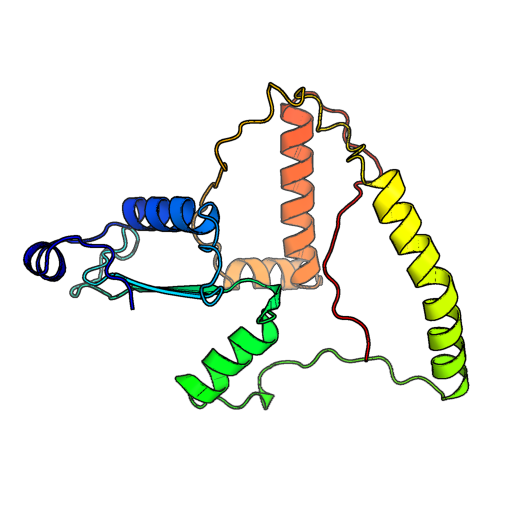 189 SER A N 1
ATOM 1572 C CA . SER A 1 189 ? -15.419 10.800 -18.613 1.00 83.56 189 SER A CA 1
ATOM 1573 C C . SER A 1 189 ? -15.139 11.469 -19.971 1.00 83.56 189 SER A C 1
ATOM 1575 O O . SER A 1 189 ? -14.679 12.613 -20.012 1.00 83.56 189 SER A O 1
ATOM 1577 N N . GLY A 1 190 ? -15.335 10.775 -21.100 1.00 86.31 190 GLY A N 1
ATOM 1578 C CA . GLY A 1 190 ? -15.018 11.300 -22.435 1.00 86.31 190 GLY A CA 1
ATOM 1579 C C . GLY A 1 190 ? -13.519 11.572 -22.647 1.00 86.31 190 GLY A C 1
ATOM 1580 O O . GLY A 1 190 ? -13.124 12.461 -23.412 1.00 86.31 190 GLY A O 1
ATOM 1581 N N . ILE A 1 191 ? -12.655 10.852 -21.930 1.00 83.94 191 ILE A N 1
ATOM 1582 C CA . ILE A 1 191 ? -11.199 10.933 -22.047 1.00 83.94 191 ILE A CA 1
ATOM 1583 C C . ILE A 1 191 ? -10.726 9.827 -22.990 1.00 83.94 191 ILE A C 1
ATOM 1585 O O . ILE A 1 191 ? -11.143 8.672 -22.905 1.00 83.94 191 ILE A O 1
ATOM 1589 N N . ARG A 1 192 ? -9.819 10.170 -23.909 1.00 85.56 192 ARG A N 1
ATOM 1590 C CA . ARG A 1 192 ? -9.207 9.180 -24.795 1.00 85.56 192 ARG A CA 1
ATOM 1591 C C . ARG A 1 192 ? -8.341 8.241 -23.963 1.00 85.56 192 ARG A C 1
ATOM 1593 O O . ARG A 1 192 ? -7.427 8.690 -23.283 1.00 85.56 192 ARG A O 1
ATOM 1600 N N . VAL A 1 193 ? -8.598 6.940 -24.057 1.00 85.88 193 VAL A N 1
ATOM 1601 C CA . VAL A 1 193 ? -7.773 5.925 -23.393 1.00 85.88 193 VAL A CA 1
ATOM 1602 C C . VAL A 1 193 ? -6.386 5.909 -24.055 1.00 85.88 193 VAL A C 1
ATOM 1604 O O . VAL A 1 193 ? -6.294 5.608 -25.253 1.00 85.88 193 VAL A O 1
ATOM 1607 N N . PRO A 1 194 ? -5.307 6.247 -23.329 1.00 81.31 194 PRO A N 1
ATOM 1608 C CA . PRO A 1 194 ? -3.967 6.258 -23.883 1.00 81.31 194 PRO A CA 1
ATOM 1609 C C . PRO A 1 194 ? -3.481 4.824 -24.095 1.00 81.31 194 PRO A C 1
ATOM 1611 O O . PRO A 1 194 ? -3.889 3.890 -23.406 1.00 81.31 194 PRO A O 1
ATOM 1614 N N . ARG A 1 195 ? -2.565 4.645 -25.050 1.00 81.31 195 ARG A N 1
ATOM 1615 C CA . ARG A 1 195 ? -1.906 3.344 -25.253 1.00 81.31 195 ARG A CA 1
ATOM 1616 C C . ARG A 1 195 ? -0.940 3.006 -24.118 1.00 81.31 195 ARG A C 1
ATOM 1618 O O . ARG A 1 195 ? -0.761 1.833 -23.819 1.00 81.31 195 ARG A O 1
ATOM 1625 N N . ASN A 1 196 ? -0.348 4.029 -23.501 1.00 77.06 196 ASN A N 1
ATOM 1626 C CA . ASN A 1 196 ? 0.631 3.910 -22.429 1.00 77.06 196 ASN A CA 1
ATOM 1627 C C . ASN A 1 196 ? 0.230 4.847 -21.284 1.00 77.06 196 ASN A C 1
ATOM 1629 O O . ASN A 1 196 ? -0.028 6.022 -21.532 1.00 77.06 196 ASN A O 1
ATOM 1633 N N . ILE A 1 197 ? 0.212 4.338 -20.052 1.00 73.00 197 ILE A N 1
ATOM 1634 C CA . ILE A 1 197 ? 0.021 5.137 -18.835 1.00 73.00 197 ILE A CA 1
ATOM 1635 C C . ILE A 1 197 ? 1.335 5.098 -18.066 1.00 73.00 197 ILE A C 1
ATOM 1637 O O . ILE A 1 197 ? 1.821 4.018 -17.720 1.00 73.00 197 ILE A O 1
ATOM 1641 N N . ALA A 1 198 ? 1.918 6.265 -17.806 1.00 70.06 198 ALA A N 1
ATOM 1642 C CA . ALA A 1 198 ? 3.080 6.352 -16.936 1.00 70.06 198 ALA A CA 1
ATOM 1643 C C . ALA A 1 198 ? 2.613 6.175 -15.486 1.00 70.06 198 ALA A C 1
ATOM 1645 O O . ALA A 1 198 ? 1.787 6.945 -14.996 1.00 70.06 198 ALA A O 1
ATOM 1646 N N . THR A 1 199 ? 3.126 5.152 -14.803 1.00 64.00 199 THR A N 1
ATOM 1647 C CA . THR A 1 199 ? 2.839 4.904 -13.388 1.00 64.00 199 THR A CA 1
ATOM 1648 C C . THR A 1 199 ? 4.135 4.749 -12.606 1.00 64.00 199 THR A C 1
ATOM 1650 O O . THR A 1 199 ? 5.089 4.115 -13.063 1.00 64.00 199 THR A O 1
ATOM 1653 N N . LEU A 1 200 ? 4.173 5.351 -11.420 1.00 61.59 200 LEU A N 1
ATOM 1654 C CA . LEU A 1 200 ? 5.266 5.189 -10.475 1.00 61.59 200 LEU A CA 1
ATOM 1655 C C . LEU A 1 200 ? 4.951 4.001 -9.578 1.00 61.59 200 LEU A C 1
ATOM 1657 O O . LEU A 1 200 ? 4.120 4.087 -8.677 1.00 61.59 200 LEU A O 1
ATOM 1661 N N . VAL A 1 201 ? 5.642 2.892 -9.816 1.00 56.16 201 VAL A N 1
ATOM 1662 C CA . VAL A 1 201 ? 5.618 1.747 -8.909 1.00 56.16 201 VAL A CA 1
ATOM 1663 C C . VAL A 1 201 ? 6.904 1.777 -8.105 1.00 56.16 201 VAL A C 1
ATOM 1665 O O . VAL A 1 201 ? 7.994 1.667 -8.664 1.00 56.16 201 VAL A O 1
ATOM 1668 N N . ALA A 1 202 ? 6.782 1.914 -6.785 1.00 54.19 202 ALA A N 1
ATOM 1669 C CA . ALA A 1 202 ? 7.903 1.685 -5.888 1.00 54.19 202 ALA A CA 1
ATOM 1670 C C . ALA A 1 202 ? 8.278 0.198 -5.963 1.00 54.19 202 ALA A C 1
ATOM 1672 O O . ALA A 1 202 ? 7.648 -0.652 -5.335 1.00 54.19 202 ALA A O 1
ATOM 1673 N N . VAL A 1 203 ? 9.272 -0.128 -6.783 1.00 49.91 203 VAL A N 1
ATOM 1674 C CA . VAL A 1 203 ? 9.867 -1.462 -6.820 1.00 49.91 203 VAL A CA 1
ATOM 1675 C C . VAL A 1 203 ? 10.988 -1.538 -5.786 1.00 49.91 203 VAL A C 1
ATOM 1677 O O . VAL A 1 203 ? 11.776 -0.595 -5.673 1.00 49.91 203 VAL A O 1
ATOM 1680 N N . PRO A 1 204 ? 11.087 -2.641 -5.022 1.00 51.28 204 PRO A N 1
ATOM 1681 C CA . PRO A 1 204 ? 12.231 -2.854 -4.152 1.00 51.28 204 PRO A CA 1
ATOM 1682 C C . PRO A 1 204 ? 13.499 -2.852 -5.006 1.00 51.28 204 PRO A C 1
ATOM 1684 O O . PRO A 1 204 ? 13.558 -3.519 -6.043 1.00 51.28 204 PRO A O 1
ATOM 1687 N N . ILE A 1 205 ? 14.505 -2.090 -4.574 1.00 51.12 205 ILE A N 1
ATOM 1688 C CA . ILE A 1 205 ? 15.814 -2.092 -5.224 1.00 51.12 205 ILE A CA 1
ATOM 1689 C C . ILE A 1 205 ? 16.332 -3.536 -5.165 1.00 51.12 205 ILE A C 1
ATOM 1691 O O . ILE A 1 205 ? 16.372 -4.109 -4.072 1.00 51.12 205 ILE A O 1
ATOM 1695 N N . PRO A 1 206 ? 16.678 -4.156 -6.306 1.00 44.66 206 PRO A N 1
ATOM 1696 C CA . PRO A 1 206 ? 17.248 -5.491 -6.299 1.00 44.66 206 PRO A CA 1
ATOM 1697 C C . PRO A 1 206 ? 18.599 -5.445 -5.576 1.00 44.66 206 PRO A C 1
ATOM 1699 O O . PRO A 1 206 ? 19.550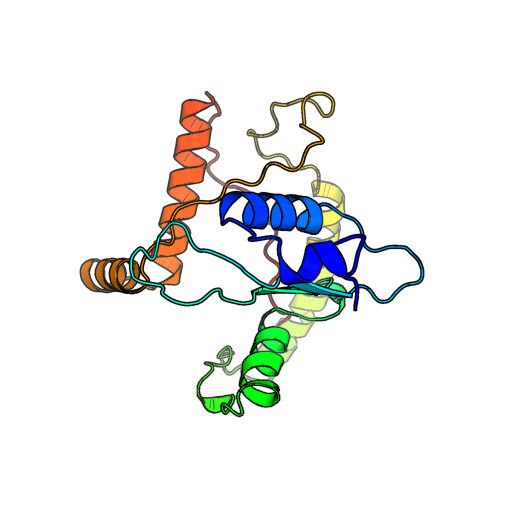 -4.854 -6.084 1.00 44.66 206 PRO A O 1
ATOM 1702 N N . GLY A 1 207 ? 18.648 -6.047 -4.388 1.00 41.03 207 GLY A N 1
ATOM 1703 C CA . GLY A 1 207 ? 19.867 -6.401 -3.659 1.00 41.03 207 GLY A CA 1
ATOM 1704 C C . GLY A 1 207 ? 20.168 -7.880 -3.827 1.00 41.03 207 GLY A C 1
ATOM 1705 O O . GLY A 1 207 ? 19.202 -8.673 -3.760 1.00 41.03 207 GLY A O 1
#

Organism: NCBI:txid39272

Sequence (207 aa):
MRYYFQSETDFEEKQTTEEELRQILKKLAWKNFPPKRSPWEFLYIPNYVSSSDESQVYPKSVLIFRLHHGFCDGFKILHLLMKEVNGISMNYVQRPKFAERNTFKKFLLSVCFLIQAPYQFFTMLVQSKDFNDWRKLGDDQLTTPFNAAFTKRIPLSFIKEICKGHQVSFTAVLLSGITTGVREMMIESGIRVPRNIATLVAVPIPG

Foldseek 3Di:
DDEPDPDPVCQPPDAAEPVNVVVVVLCVVPDADDPPDAQKDKYKHWRYDYPPCPPDPDGDIDIDIDGDCVVDPPVRVVCCCQCVVVVHDCVPPDDPDDPDDDPVVVVVVVVCCVVVVVVVVVCCVVVVPQPAQVPPQDPVRPDPRDDDDDDDDDDPVVLVVVCVVVVHDSVVSVVVVVLVVVVVVCVVVVHDDDPDGDDDDPDPDDD